Protein AF-A0A4R6ECP9-F1 (afdb_monomer)

Nearest PDB structures (foldseek):
  3d6e-assembly1_A  TM=3.556E-01  e=1.636E+00  Bacillus licheniformis
  7u1z-assembly1_B  TM=2.937E-01  e=5.640E+00  Clostridioides difficile

Structure (mmCIF, N/CA/C/O backbone):
data_AF-A0A4R6ECP9-F1
#
_entry.id   AF-A0A4R6ECP9-F1
#
loop_
_atom_site.group_PDB
_atom_site.id
_atom_site.type_symbol
_atom_site.label_atom_id
_atom_site.label_alt_id
_atom_site.label_comp_id
_atom_site.label_asym_id
_atom_site.label_entity_id
_atom_site.label_seq_id
_atom_site.pdbx_PDB_ins_code
_atom_site.Cartn_x
_atom_site.Cartn_y
_atom_site.Cartn_z
_atom_site.occupancy
_atom_site.B_iso_or_equiv
_atom_site.auth_seq_id
_atom_site.auth_comp_id
_atom_site.auth_asym_id
_atom_site.auth_atom_id
_atom_site.pdbx_PDB_model_num
ATOM 1 N N . MET A 1 1 ? 47.908 -28.361 17.459 1.00 43.56 1 MET A N 1
ATOM 2 C CA . MET A 1 1 ? 48.630 -29.018 16.354 1.00 43.56 1 MET A CA 1
ATOM 3 C C . MET A 1 1 ? 48.064 -30.418 16.188 1.00 43.56 1 MET A C 1
ATOM 5 O O . MET A 1 1 ? 48.540 -31.324 16.847 1.00 43.56 1 MET A O 1
ATOM 9 N N . THR A 1 2 ? 47.027 -30.549 15.356 1.00 38.31 2 THR A N 1
ATOM 10 C CA . THR A 1 2 ? 46.592 -31.798 14.709 1.00 38.31 2 THR A CA 1
ATOM 11 C C . THR A 1 2 ? 45.952 -31.381 13.384 1.00 38.31 2 THR A C 1
ATOM 13 O O . THR A 1 2 ? 45.113 -30.483 13.360 1.00 38.31 2 THR A O 1
ATOM 16 N N . ILE A 1 3 ? 46.462 -31.959 12.300 1.00 41.84 3 ILE A N 1
ATOM 17 C CA . ILE A 1 3 ? 46.133 -31.745 10.882 1.00 41.84 3 ILE A CA 1
ATOM 18 C C . ILE A 1 3 ? 45.289 -32.949 10.405 1.00 41.84 3 ILE A C 1
ATOM 20 O O . ILE A 1 3 ? 45.258 -33.955 11.107 1.00 41.84 3 ILE A O 1
ATOM 24 N N . PHE A 1 4 ? 44.688 -32.827 9.212 1.00 38.66 4 PHE A N 1
ATOM 25 C CA . PHE A 1 4 ? 43.949 -33.793 8.364 1.00 38.66 4 PHE A CA 1
ATOM 26 C C . PHE A 1 4 ? 42.432 -33.534 8.336 1.00 38.66 4 PHE A C 1
ATOM 28 O O . PHE A 1 4 ? 41.798 -33.437 9.374 1.00 38.66 4 PHE A O 1
ATOM 35 N N . GLY A 1 5 ? 41.766 -33.395 7.188 1.00 33.41 5 GLY A N 1
ATOM 36 C CA . GLY A 1 5 ? 42.182 -33.540 5.793 1.00 33.41 5 GLY A CA 1
ATOM 37 C C . GLY A 1 5 ? 41.093 -32.988 4.863 1.00 33.41 5 GLY A C 1
ATOM 38 O O . GLY A 1 5 ? 39.928 -32.889 5.245 1.00 33.41 5 GLY A O 1
ATOM 39 N N . GLY A 1 6 ? 41.493 -32.557 3.667 1.00 33.22 6 GLY A N 1
ATOM 40 C CA . GLY A 1 6 ? 40.603 -31.936 2.689 1.00 33.22 6 GLY A CA 1
ATOM 41 C C . GLY A 1 6 ? 40.020 -32.893 1.643 1.00 33.22 6 GLY A C 1
ATOM 42 O O . GLY A 1 6 ? 40.633 -33.908 1.341 1.00 33.22 6 GLY A O 1
ATOM 43 N N . ARG A 1 7 ? 38.913 -32.410 1.041 1.00 38.66 7 ARG A N 1
ATOM 44 C CA . ARG A 1 7 ? 38.394 -32.570 -0.346 1.00 38.66 7 ARG A CA 1
ATOM 45 C C . ARG A 1 7 ? 37.993 -33.988 -0.823 1.00 38.66 7 ARG A C 1
ATOM 47 O O . ARG A 1 7 ? 38.588 -34.952 -0.366 1.00 38.66 7 ARG A O 1
ATOM 54 N N . PRO A 1 8 ? 37.017 -34.134 -1.760 1.00 44.03 8 PRO A N 1
ATOM 55 C CA . PRO A 1 8 ? 36.711 -33.206 -2.861 1.00 44.03 8 PRO A CA 1
ATOM 56 C C . PRO A 1 8 ? 35.230 -32.870 -3.130 1.00 44.03 8 PRO A C 1
ATOM 58 O O . PRO A 1 8 ? 34.301 -33.557 -2.721 1.00 44.03 8 PRO A O 1
ATOM 61 N N . SER A 1 9 ? 35.060 -31.787 -3.893 1.00 42.38 9 SER A N 1
ATOM 62 C CA . SER A 1 9 ? 33.855 -31.426 -4.641 1.00 42.38 9 SER A CA 1
ATOM 63 C C . SER A 1 9 ? 33.558 -32.434 -5.759 1.00 42.38 9 SER A C 1
ATOM 65 O O . SER A 1 9 ? 34.500 -32.872 -6.423 1.00 42.38 9 SER A O 1
ATOM 67 N N . PRO A 1 10 ? 32.282 -32.688 -6.088 1.00 41.44 10 PRO A N 1
ATOM 68 C CA . PRO A 1 10 ? 31.889 -33.124 -7.414 1.00 41.44 10 PRO A CA 1
ATOM 69 C C . PRO A 1 10 ? 31.356 -31.940 -8.232 1.00 41.44 10 PRO A C 1
ATOM 71 O O . PRO A 1 10 ? 30.363 -31.300 -7.894 1.00 41.44 10 PRO A O 1
ATOM 74 N N . SER A 1 11 ? 32.054 -31.673 -9.329 1.00 42.34 11 SER A N 1
ATOM 75 C CA . SER A 1 11 ? 31.589 -30.934 -10.496 1.00 42.34 11 SER A CA 1
ATOM 76 C C . SER A 1 11 ? 30.695 -31.831 -11.357 1.00 42.34 11 SER A C 1
ATOM 78 O O . SER A 1 11 ? 31.157 -32.875 -11.809 1.00 42.34 11 SER A O 1
ATOM 80 N N . LEU A 1 12 ? 29.458 -31.418 -11.610 1.00 42.41 12 LEU A N 1
ATOM 81 C CA . LEU A 1 12 ? 28.558 -31.897 -12.669 1.00 42.41 12 LEU A CA 1
ATOM 82 C C . LEU A 1 12 ? 27.329 -30.984 -12.577 1.00 42.41 12 LEU A C 1
ATOM 84 O O . LEU A 1 12 ? 26.755 -30.859 -11.506 1.00 42.41 12 LEU A O 1
ATOM 88 N N . GLY A 1 13 ? 26.853 -30.279 -13.587 1.00 33.88 13 GLY A N 1
ATOM 89 C CA . GLY A 1 13 ? 27.165 -30.207 -15.001 1.00 33.88 13 GLY A CA 1
ATOM 90 C C . GLY A 1 13 ? 25.991 -29.435 -15.603 1.00 33.88 13 GLY A C 1
ATOM 91 O O . GLY A 1 13 ? 24.837 -29.768 -15.335 1.00 33.88 13 GLY A O 1
ATOM 92 N N . GLU A 1 14 ? 26.282 -28.372 -16.344 1.00 45.50 14 GLU A N 1
ATOM 93 C CA . GLU A 1 14 ? 25.303 -27.603 -17.110 1.00 45.50 14 GLU A CA 1
ATOM 94 C C . GLU A 1 14 ? 24.520 -28.523 -18.047 1.00 45.50 14 GLU A C 1
ATOM 96 O O . GLU A 1 14 ? 25.113 -29.054 -18.983 1.00 45.50 14 GLU A O 1
ATOM 101 N N . LYS A 1 15 ? 23.204 -28.673 -17.838 1.00 40.44 15 LYS A N 1
ATOM 102 C CA . LYS A 1 15 ? 22.230 -28.967 -18.902 1.00 40.44 15 LYS A CA 1
ATOM 103 C C . LYS A 1 15 ? 20.854 -28.378 -18.558 1.00 40.44 15 LYS A C 1
ATOM 105 O O . LYS A 1 15 ? 20.189 -28.838 -17.640 1.00 40.44 15 LYS A O 1
ATOM 110 N N . ASN A 1 16 ? 20.446 -27.408 -19.377 1.00 39.59 16 ASN A N 1
ATOM 111 C CA . ASN A 1 16 ? 19.072 -27.094 -19.788 1.00 39.59 16 ASN A CA 1
ATOM 112 C C . ASN A 1 16 ? 18.028 -26.753 -18.708 1.00 39.59 16 ASN A C 1
ATOM 114 O O . ASN A 1 16 ? 17.180 -27.568 -18.362 1.00 39.59 16 ASN A O 1
ATOM 118 N N . VAL A 1 17 ? 17.984 -25.473 -18.318 1.00 40.88 17 VAL A N 1
ATOM 119 C CA . VAL A 1 17 ? 16.826 -24.824 -17.656 1.00 4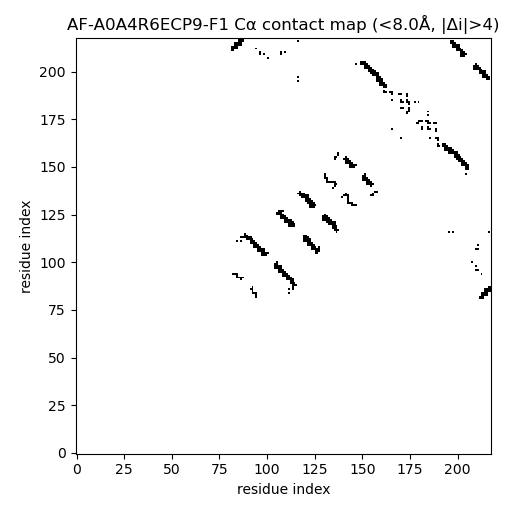0.88 17 VAL A CA 1
ATOM 120 C C . VAL A 1 17 ? 16.040 -23.987 -18.682 1.00 40.88 17 VAL A C 1
ATOM 122 O O . VAL A 1 17 ? 15.654 -22.851 -18.438 1.00 40.88 17 VAL A O 1
ATOM 125 N N . LEU A 1 18 ? 15.837 -24.537 -19.881 1.00 37.84 18 LEU A N 1
ATOM 126 C CA . LEU A 1 18 ? 15.117 -23.867 -20.968 1.00 37.84 18 LEU A CA 1
ATOM 127 C C . LEU A 1 18 ? 14.112 -24.816 -21.634 1.00 37.84 18 LEU A C 1
ATOM 129 O O . LEU A 1 18 ? 14.090 -24.936 -22.849 1.00 37.84 18 LEU A O 1
ATOM 133 N N . GLU A 1 19 ? 13.301 -25.530 -20.846 1.00 38.16 19 GLU A N 1
ATOM 134 C CA . GLU A 1 19 ? 12.176 -26.309 -21.398 1.00 38.16 19 GLU A CA 1
ATOM 135 C C . GLU A 1 19 ? 10.982 -26.520 -20.439 1.00 38.16 19 GLU A C 1
ATOM 137 O O . GLU A 1 19 ? 10.221 -27.472 -20.581 1.00 38.16 19 GLU A O 1
ATOM 142 N N . THR A 1 20 ? 10.743 -25.603 -19.489 1.00 37.25 20 THR A N 1
ATOM 143 C CA . THR A 1 20 ? 9.592 -25.715 -18.553 1.00 37.25 20 THR A CA 1
ATOM 144 C C . THR A 1 20 ? 8.706 -24.461 -18.501 1.00 37.25 20 THR A C 1
ATOM 146 O O . THR A 1 20 ? 7.963 -24.264 -17.547 1.00 37.25 20 THR A O 1
ATOM 149 N N . LEU A 1 21 ? 8.732 -23.603 -19.530 1.00 36.38 21 LEU A N 1
ATOM 150 C CA . LEU A 1 21 ? 7.931 -22.360 -19.561 1.00 36.38 21 LEU A CA 1
ATOM 151 C C . LEU A 1 21 ? 7.012 -22.195 -20.785 1.00 36.38 21 LEU A C 1
ATOM 153 O O . LEU A 1 21 ? 6.466 -21.118 -20.996 1.00 36.38 21 LEU A O 1
ATOM 157 N N . LEU A 1 22 ? 6.780 -23.252 -21.576 1.00 38.81 22 LEU A N 1
ATOM 158 C CA . LEU A 1 22 ? 5.988 -23.158 -22.818 1.00 38.81 22 LEU A CA 1
ATOM 159 C C . LEU A 1 22 ? 4.870 -24.201 -22.976 1.00 38.81 22 LEU A C 1
ATOM 161 O O . LEU A 1 22 ? 4.505 -24.558 -24.094 1.00 38.81 22 LEU A O 1
ATOM 165 N N . ARG A 1 23 ? 4.252 -24.664 -21.883 1.00 37.59 23 ARG A N 1
ATOM 166 C CA . ARG A 1 23 ? 2.979 -25.404 -21.971 1.00 37.59 23 ARG A CA 1
ATOM 167 C C . ARG A 1 23 ? 2.030 -25.049 -20.839 1.00 37.59 23 ARG A C 1
ATOM 169 O O . ARG A 1 23 ? 2.046 -25.664 -19.783 1.00 37.59 23 ARG A O 1
ATOM 176 N N . GLY A 1 24 ? 1.151 -24.091 -21.113 1.00 32.25 24 GLY A N 1
ATOM 177 C CA . GLY A 1 24 ? -0.072 -23.932 -20.338 1.00 32.25 24 GLY A CA 1
ATOM 178 C C . GLY A 1 24 ? -0.600 -22.511 -20.307 1.00 32.25 24 GLY A C 1
ATOM 179 O O . GLY A 1 24 ? -0.425 -21.835 -19.302 1.00 32.25 24 GLY A O 1
ATOM 180 N N . ARG A 1 25 ? -1.295 -22.087 -21.370 1.00 33.91 25 ARG A N 1
ATOM 181 C CA . ARG A 1 25 ? -2.578 -21.371 -21.254 1.00 33.91 25 ARG A CA 1
ATOM 182 C C . ARG A 1 25 ? -3.245 -21.225 -22.620 1.00 33.91 25 ARG A C 1
ATOM 184 O O . ARG A 1 25 ? -2.762 -20.554 -23.523 1.00 33.91 25 ARG A O 1
ATOM 191 N N . ILE A 1 26 ? -4.366 -21.924 -22.724 1.00 35.69 26 ILE A N 1
ATOM 192 C CA . ILE A 1 26 ? -5.360 -21.886 -23.789 1.00 35.69 26 ILE A CA 1
ATOM 193 C C . ILE A 1 26 ? -6.329 -20.728 -23.481 1.00 35.69 26 ILE A C 1
ATOM 195 O O . ILE A 1 26 ? -6.775 -20.608 -22.346 1.00 35.69 26 ILE A O 1
ATOM 199 N N . PHE A 1 27 ? -6.594 -19.907 -24.506 1.00 31.92 27 PHE A N 1
ATOM 200 C CA . PHE A 1 27 ? -7.781 -19.079 -24.807 1.00 31.92 27 PHE A CA 1
ATOM 201 C C . PHE A 1 27 ? -8.558 -18.357 -23.681 1.00 31.92 27 PHE A C 1
ATOM 203 O O . PHE A 1 27 ? -9.192 -18.992 -22.851 1.00 31.92 27 PHE A O 1
ATOM 210 N N . HIS A 1 28 ? -8.743 -17.035 -23.822 1.00 29.42 28 HIS A N 1
ATOM 211 C CA . HIS A 1 28 ? -9.972 -16.472 -24.419 1.00 29.42 28 HIS A CA 1
ATOM 212 C C . HIS A 1 28 ? -9.895 -14.941 -24.606 1.00 29.42 28 HIS A C 1
ATOM 214 O O . HIS A 1 28 ? -9.369 -14.216 -23.769 1.00 29.42 28 HIS A O 1
ATOM 220 N N . ARG A 1 29 ? -10.441 -14.465 -25.736 1.00 40.12 29 ARG A N 1
ATOM 221 C CA . ARG A 1 29 ? -10.742 -13.050 -26.028 1.00 40.12 29 ARG A CA 1
ATOM 222 C C . ARG A 1 29 ? -11.867 -12.545 -25.111 1.00 40.12 29 ARG A C 1
ATOM 224 O O . ARG A 1 29 ? -12.757 -13.336 -24.809 1.00 40.12 29 ARG A O 1
ATOM 231 N N . PRO A 1 30 ? -11.978 -11.223 -24.910 1.00 37.47 30 PRO A N 1
ATOM 232 C CA . PRO A 1 30 ? -13.288 -10.597 -24.849 1.00 37.47 30 PRO A CA 1
ATOM 233 C C . PRO A 1 30 ? -13.477 -9.613 -26.006 1.00 37.47 30 PRO A C 1
ATOM 235 O O . PRO A 1 30 ? -12.705 -8.682 -26.230 1.00 37.47 30 PRO A O 1
ATOM 238 N N . SER A 1 31 ? -14.531 -9.886 -26.762 1.00 33.25 31 SER A N 1
ATOM 239 C CA . SER A 1 31 ? -15.213 -8.980 -27.673 1.00 33.25 31 SER A CA 1
ATOM 240 C C . SER A 1 31 ? -15.967 -7.896 -26.903 1.00 33.25 31 SER A C 1
ATOM 242 O O . SER A 1 31 ? -16.515 -8.148 -25.832 1.00 33.25 31 SER A O 1
ATOM 244 N N . ALA A 1 32 ? -16.039 -6.716 -27.510 1.00 35.44 32 ALA A N 1
ATOM 245 C CA . ALA A 1 32 ? -16.958 -5.645 -27.158 1.00 35.44 32 ALA A CA 1
ATOM 246 C C . ALA A 1 32 ? -18.421 -6.122 -27.117 1.00 35.44 32 ALA A C 1
ATOM 248 O O . ALA A 1 32 ? -18.826 -6.888 -27.991 1.00 35.44 32 ALA A O 1
ATOM 249 N N . ASN A 1 33 ? -19.202 -5.634 -26.143 1.00 33.53 33 ASN A N 1
ATOM 250 C CA . ASN A 1 33 ? -20.510 -4.992 -26.346 1.00 33.53 33 ASN A CA 1
ATOM 251 C C . ASN A 1 33 ? -21.254 -4.745 -25.018 1.00 33.53 33 ASN A C 1
ATOM 253 O O . ASN A 1 33 ? -21.377 -5.636 -24.190 1.00 33.53 33 ASN A O 1
ATOM 257 N N . TYR A 1 34 ? -21.755 -3.511 -24.902 1.00 32.59 34 TYR A N 1
ATOM 258 C CA . TYR A 1 34 ? -23.022 -3.052 -24.316 1.00 32.59 34 TYR A CA 1
ATOM 259 C C . TYR A 1 34 ? -23.553 -3.605 -22.975 1.00 32.59 34 TYR A C 1
ATOM 261 O O . TYR A 1 34 ? -23.928 -4.760 -22.850 1.00 32.59 34 TYR A O 1
ATOM 269 N N . CYS A 1 35 ? -23.761 -2.641 -22.066 1.00 28.11 35 CYS A N 1
ATOM 270 C CA . CYS A 1 35 ? -25.051 -2.282 -21.456 1.00 28.11 35 CYS A CA 1
ATOM 271 C C . CYS A 1 35 ? -25.820 -3.371 -20.684 1.00 28.11 35 CYS A C 1
ATOM 273 O O . CYS A 1 35 ? -26.437 -4.237 -21.286 1.00 28.11 35 CYS A O 1
ATOM 275 N N . CYS A 1 36 ? -25.900 -3.213 -19.360 1.00 32.00 36 CYS A N 1
ATOM 276 C CA . CYS A 1 36 ? -27.172 -3.143 -18.632 1.00 32.00 36 CYS A CA 1
ATOM 277 C C . CYS A 1 36 ? -26.896 -2.742 -17.177 1.00 32.00 36 CYS A C 1
ATOM 279 O O . CYS A 1 36 ? -26.103 -3.365 -16.480 1.00 32.00 36 CYS A O 1
ATOM 281 N N . ILE A 1 37 ? -27.528 -1.650 -16.757 1.00 36.88 37 ILE A N 1
ATOM 282 C CA . ILE A 1 37 ? -27.607 -1.209 -15.368 1.00 36.88 37 ILE A CA 1
ATOM 283 C C . ILE A 1 37 ? -28.731 -2.029 -14.733 1.00 36.88 37 ILE A C 1
ATOM 285 O O . ILE A 1 37 ? -29.874 -1.938 -15.181 1.00 36.88 37 ILE A O 1
ATOM 289 N N . ASP A 1 38 ? -28.405 -2.823 -13.716 1.00 33.56 38 ASP A N 1
ATOM 290 C CA . ASP A 1 38 ? -29.391 -3.506 -12.881 1.00 33.56 38 ASP A CA 1
ATOM 291 C C . ASP A 1 38 ? -30.158 -2.472 -12.047 1.00 33.56 38 ASP A C 1
ATOM 293 O O . ASP A 1 38 ? -29.637 -1.886 -11.094 1.00 33.56 38 ASP A O 1
ATOM 297 N N . LEU A 1 39 ? -31.412 -2.229 -12.432 1.00 39.03 39 LEU A N 1
ATOM 298 C CA . LEU A 1 39 ? -32.363 -1.419 -11.684 1.00 39.03 39 LEU A CA 1
ATOM 299 C C . LEU A 1 39 ? -33.284 -2.344 -10.875 1.00 39.03 39 LEU A C 1
ATOM 301 O O . LEU A 1 39 ? -34.065 -3.108 -11.435 1.00 39.03 39 LEU A O 1
ATOM 305 N N . LEU A 1 40 ? -33.151 -2.243 -9.553 1.00 38.59 40 LEU A N 1
ATOM 306 C CA . LEU A 1 40 ? -34.149 -2.477 -8.501 1.00 38.59 40 LEU A CA 1
ATOM 307 C C . LEU A 1 40 ? -35.472 -3.142 -8.931 1.00 38.59 40 LEU A C 1
ATOM 309 O O . LEU A 1 40 ? -36.364 -2.510 -9.497 1.00 38.59 40 LEU A O 1
ATOM 313 N N . GLY A 1 41 ? -35.637 -4.401 -8.521 1.00 35.38 41 GLY A N 1
ATOM 314 C CA . GLY A 1 41 ? -36.922 -5.089 -8.509 1.00 35.38 41 GLY A CA 1
ATOM 315 C C . GLY A 1 41 ? -37.872 -4.494 -7.466 1.00 35.38 41 GLY A C 1
ATOM 316 O O . GLY A 1 41 ? -37.751 -4.770 -6.275 1.00 35.38 41 GLY A O 1
ATOM 317 N N . LEU A 1 42 ? -38.852 -3.719 -7.929 1.00 37.12 42 LEU A N 1
ATOM 318 C CA . LEU A 1 42 ? -40.109 -3.475 -7.223 1.00 37.12 42 LEU A CA 1
ATOM 319 C C . LEU A 1 42 ? -41.168 -4.396 -7.834 1.00 37.12 42 LEU A C 1
ATOM 321 O O . LEU A 1 42 ? -41.651 -4.171 -8.941 1.00 37.12 42 LEU A O 1
ATOM 325 N N . ILE A 1 43 ? -41.500 -5.463 -7.110 1.00 37.88 43 ILE A N 1
ATOM 326 C CA . ILE A 1 43 ? -42.604 -6.366 -7.438 1.00 37.88 43 ILE A CA 1
ATOM 327 C C . ILE A 1 43 ? -43.901 -5.628 -7.087 1.00 37.88 43 ILE A C 1
ATOM 329 O O . ILE A 1 43 ? -44.254 -5.512 -5.916 1.00 37.88 43 ILE A O 1
ATOM 333 N N . ILE A 1 44 ? -44.592 -5.095 -8.095 1.00 44.47 44 ILE A N 1
ATOM 334 C CA . ILE A 1 44 ? -45.983 -4.648 -7.964 1.00 44.47 44 ILE A CA 1
ATOM 335 C C . ILE A 1 44 ? -46.866 -5.834 -8.347 1.00 44.47 44 ILE A C 1
ATOM 337 O O . ILE A 1 44 ? -46.825 -6.314 -9.480 1.00 44.47 44 ILE A O 1
ATOM 341 N N . ASP A 1 45 ? -47.635 -6.318 -7.378 1.00 41.78 45 ASP A N 1
ATOM 342 C CA . ASP A 1 45 ? -48.587 -7.413 -7.529 1.00 41.78 45 ASP A CA 1
ATOM 343 C C . ASP A 1 45 ? -49.720 -7.011 -8.509 1.00 41.78 45 ASP A C 1
ATOM 345 O O . ASP A 1 45 ? -50.432 -6.032 -8.259 1.00 41.78 45 ASP A O 1
ATOM 349 N N . PRO A 1 46 ? -49.914 -7.717 -9.641 1.00 48.09 46 PRO A N 1
ATOM 350 C CA . PRO A 1 46 ? -50.886 -7.347 -10.676 1.00 48.09 46 PRO A CA 1
ATOM 351 C C . PRO A 1 46 ? -52.357 -7.590 -10.282 1.00 48.09 46 PRO A C 1
ATOM 353 O O . PRO A 1 46 ? -53.264 -7.317 -11.072 1.00 48.09 46 PRO A O 1
ATOM 356 N N . SER A 1 47 ? -52.622 -8.076 -9.069 1.00 44.75 47 SER A N 1
ATOM 357 C CA . SER A 1 47 ? -53.966 -8.423 -8.591 1.00 44.75 47 SER A CA 1
ATOM 358 C C . SER A 1 47 ? -54.818 -7.214 -8.184 1.00 44.75 47 SER A C 1
ATOM 360 O O . SER A 1 47 ? -56.045 -7.295 -8.216 1.00 44.75 47 SER A O 1
ATOM 362 N N . LEU A 1 48 ? -54.201 -6.080 -7.827 1.00 48.16 48 LEU A N 1
ATOM 363 C CA . LEU A 1 48 ? -54.919 -4.926 -7.261 1.00 48.16 48 LEU A CA 1
ATOM 364 C C . LEU A 1 48 ? -55.525 -3.971 -8.307 1.00 48.16 48 LEU A C 1
ATOM 366 O O . LEU A 1 48 ? -56.291 -3.077 -7.953 1.00 48.16 48 LEU A O 1
ATOM 370 N N . LEU A 1 49 ? -55.204 -4.137 -9.595 1.00 46.41 49 LEU A N 1
ATOM 371 C CA . LEU A 1 49 ? -55.605 -3.189 -10.645 1.00 46.41 49 LEU A CA 1
ATOM 372 C C . LEU A 1 49 ? -56.978 -3.481 -11.281 1.00 46.41 49 LEU A C 1
ATOM 374 O O . LEU A 1 49 ? -57.439 -2.705 -12.117 1.00 46.41 49 LEU A O 1
ATOM 378 N N . LYS A 1 50 ? -57.639 -4.590 -10.919 1.00 43.59 50 LYS A N 1
ATOM 379 C CA . LYS A 1 50 ? -58.888 -5.027 -11.569 1.00 43.59 50 LYS A CA 1
ATOM 380 C C . LYS A 1 50 ? -60.180 -4.478 -10.962 1.00 43.59 50 LYS A C 1
ATOM 382 O O . LYS A 1 50 ? -61.196 -4.529 -11.645 1.00 43.59 50 LYS A O 1
ATOM 387 N N . GLU A 1 51 ? -60.163 -3.902 -9.760 1.00 42.62 51 GLU A N 1
ATOM 388 C CA . GLU A 1 51 ? -61.386 -3.332 -9.159 1.00 42.62 51 GLU A CA 1
ATOM 389 C C . GLU A 1 51 ? -61.592 -1.830 -9.413 1.00 42.62 51 GLU A C 1
ATOM 391 O O . GLU A 1 51 ? -62.665 -1.305 -9.138 1.00 42.62 51 GLU A O 1
ATOM 396 N N . LEU A 1 52 ? -60.625 -1.130 -10.015 1.00 43.66 52 LEU A N 1
ATOM 397 C CA . LEU A 1 52 ? -60.764 0.300 -10.342 1.00 43.66 52 LEU A CA 1
ATOM 398 C C . LEU A 1 52 ? -61.373 0.574 -11.731 1.00 43.66 52 LEU A C 1
ATOM 400 O O . LEU A 1 52 ? -61.541 1.729 -12.113 1.00 43.66 52 LEU A O 1
ATOM 404 N N . PHE A 1 53 ? -61.742 -0.470 -12.480 1.00 44.06 53 PHE A N 1
ATOM 405 C CA . PHE A 1 53 ? -62.282 -0.369 -13.841 1.00 44.06 53 PHE A CA 1
ATOM 406 C C . PHE A 1 53 ? -63.695 -0.947 -13.958 1.00 44.06 53 PHE A C 1
ATOM 408 O O . PHE A 1 53 ? -63.957 -1.800 -14.796 1.00 44.06 53 PHE A O 1
ATOM 415 N N . MET A 1 54 ? -64.651 -0.466 -13.166 1.00 49.50 54 MET A N 1
ATOM 416 C CA . MET A 1 54 ? -66.056 -0.521 -13.581 1.00 49.50 54 MET A CA 1
ATOM 417 C C . MET A 1 54 ? -66.855 0.581 -12.890 1.00 49.50 54 MET A C 1
ATOM 419 O O . MET A 1 54 ? -66.865 0.681 -11.672 1.00 49.50 54 MET A O 1
ATOM 423 N N . ASN A 1 55 ? -67.553 1.370 -13.709 1.00 43.31 55 ASN A N 1
ATOM 424 C CA . ASN A 1 55 ? -68.370 2.538 -13.373 1.00 43.31 55 ASN A CA 1
ATOM 425 C C . ASN A 1 55 ? -67.604 3.817 -13.027 1.00 43.31 55 ASN A C 1
ATOM 427 O O . ASN A 1 55 ? -67.370 4.123 -11.867 1.00 43.31 55 ASN A O 1
ATOM 431 N N . THR A 1 56 ? -67.425 4.699 -14.010 1.00 38.66 56 THR A N 1
ATOM 432 C CA . THR A 1 56 ? -68.332 5.851 -14.175 1.00 38.66 56 THR A CA 1
ATOM 433 C C . THR A 1 56 ? -67.997 6.643 -15.438 1.00 38.66 56 THR A C 1
ATOM 435 O O . THR A 1 56 ? -66.941 6.506 -16.043 1.00 38.66 56 THR A O 1
ATOM 438 N N . ARG A 1 57 ? -69.010 7.368 -15.906 1.00 45.66 57 ARG A N 1
ATOM 439 C CA . ARG A 1 57 ? -69.184 7.911 -17.251 1.00 45.66 57 ARG A CA 1
ATOM 440 C C . ARG A 1 57 ? -68.155 8.985 -17.615 1.00 45.66 57 ARG A C 1
ATOM 442 O O . ARG A 1 57 ? -67.818 9.839 -16.805 1.00 45.66 57 ARG A O 1
ATOM 449 N N . PHE A 1 58 ? -67.770 8.965 -18.888 1.00 45.31 58 PHE A N 1
ATOM 450 C CA . PHE A 1 58 ? -67.054 10.027 -19.587 1.00 45.31 58 PHE A CA 1
ATOM 451 C C . PHE A 1 58 ? -67.726 11.394 -19.385 1.00 45.31 58 PHE A C 1
ATOM 453 O O . PHE A 1 58 ? -68.888 11.576 -19.746 1.00 45.31 58 PHE A O 1
ATOM 460 N N . SER A 1 59 ? -66.960 12.370 -18.901 1.00 40.62 59 SER A N 1
ATOM 461 C CA . SER A 1 59 ? -67.196 13.787 -19.171 1.00 40.62 59 SER A CA 1
ATOM 462 C C . SER A 1 59 ? -65.866 14.416 -19.558 1.00 40.62 59 SER A C 1
ATOM 464 O O . SER A 1 59 ? -64.904 14.397 -18.795 1.00 40.62 59 SER A O 1
ATOM 466 N N . ALA A 1 60 ? -65.818 14.922 -20.785 1.00 47.06 60 ALA A N 1
ATOM 467 C CA . ALA A 1 60 ? -64.677 15.606 -21.357 1.00 47.06 60 ALA A CA 1
ATOM 468 C C . ALA A 1 60 ? -64.412 16.914 -20.607 1.00 47.06 60 ALA A C 1
ATOM 470 O O . ALA A 1 60 ? -65.251 17.811 -20.629 1.00 47.06 60 ALA A O 1
ATOM 471 N N . SER A 1 61 ? -63.251 17.033 -19.971 1.00 43.97 61 SER A N 1
ATOM 472 C CA . SER A 1 61 ? -62.450 18.259 -19.888 1.00 43.97 61 SER A CA 1
ATOM 473 C C . SER A 1 61 ? -61.210 18.002 -19.041 1.00 43.97 61 SER A C 1
ATOM 475 O O . SER A 1 61 ? -61.249 17.226 -18.093 1.00 43.97 61 SER A O 1
ATOM 477 N N . LEU A 1 62 ? -60.150 18.736 -19.373 1.00 42.03 62 LEU A N 1
ATOM 478 C CA . LEU A 1 62 ? -58.883 18.847 -18.651 1.00 42.03 62 LEU A CA 1
ATOM 479 C C . LEU A 1 62 ? -57.791 17.825 -19.014 1.00 42.03 62 LEU A C 1
ATOM 481 O O . LEU A 1 62 ? -57.376 16.966 -18.244 1.00 42.03 62 LEU A O 1
ATOM 485 N N . LEU A 1 63 ? -57.260 18.028 -20.223 1.00 45.78 63 LEU A N 1
ATOM 486 C CA . LEU A 1 63 ? -55.840 17.851 -20.514 1.00 45.78 63 LEU A CA 1
ATOM 487 C C . LEU A 1 63 ? -54.999 18.671 -19.519 1.00 45.78 63 LEU A C 1
ATOM 489 O O . LEU A 1 63 ? -54.925 19.893 -19.632 1.00 45.78 63 LEU A O 1
ATOM 493 N N . THR A 1 64 ? -54.302 17.999 -18.611 1.00 44.53 64 THR A N 1
ATOM 494 C CA . THR A 1 64 ? -53.110 18.540 -17.946 1.00 44.53 64 THR A CA 1
ATOM 495 C C . THR A 1 64 ? -52.033 17.460 -17.947 1.00 44.53 64 THR A C 1
ATOM 497 O O . THR A 1 64 ? -51.966 16.604 -17.070 1.00 44.53 64 THR A O 1
ATOM 500 N N . LEU A 1 65 ? -51.202 17.486 -18.994 1.00 43.28 65 LEU A N 1
ATOM 501 C CA . LEU A 1 65 ? -49.948 16.740 -19.074 1.00 43.28 65 LEU A CA 1
ATOM 502 C C . LEU A 1 65 ? -49.021 17.222 -17.947 1.00 43.28 65 LEU A C 1
ATOM 504 O O . LEU A 1 65 ? -48.492 18.331 -18.011 1.00 43.28 65 LEU A O 1
ATOM 508 N N . ILE A 1 66 ? -48.793 16.389 -16.933 1.00 53.12 66 ILE A N 1
ATOM 509 C CA . ILE A 1 66 ? -47.689 16.582 -15.992 1.00 53.12 66 ILE A CA 1
ATOM 510 C C . ILE A 1 66 ? -46.469 15.897 -16.610 1.00 53.12 66 ILE A C 1
ATOM 512 O O . ILE A 1 66 ? -46.317 14.679 -16.547 1.00 53.12 66 ILE A O 1
ATOM 516 N N . SER A 1 67 ? -45.620 16.693 -17.256 1.00 45.38 67 SER A N 1
ATOM 517 C CA . SER A 1 67 ? -44.310 16.254 -17.732 1.00 45.38 67 SER A CA 1
ATOM 518 C C . SER A 1 67 ? -43.376 16.133 -16.522 1.00 45.38 67 SER A C 1
ATOM 520 O O . SER A 1 67 ? -42.811 17.127 -16.069 1.00 45.38 67 SER A O 1
ATOM 522 N N . LEU A 1 68 ? -43.254 14.933 -15.943 1.00 46.84 68 LEU A N 1
ATOM 523 C CA . LEU A 1 68 ? -42.198 14.628 -14.973 1.00 46.84 68 LEU A CA 1
ATOM 524 C C . LEU A 1 68 ? -40.877 14.483 -15.740 1.00 46.84 68 LEU A C 1
ATOM 526 O O . LEU A 1 68 ? -40.499 13.396 -16.170 1.00 46.84 68 LEU A O 1
ATOM 530 N N . THR A 1 69 ? -40.163 15.591 -15.927 1.00 50.81 69 THR A N 1
ATOM 531 C CA . THR A 1 69 ? -38.759 15.554 -16.337 1.00 50.81 69 THR A CA 1
ATOM 532 C C . THR A 1 69 ? -37.926 15.091 -15.148 1.00 50.81 69 THR A C 1
ATOM 534 O O . THR A 1 69 ? -37.656 15.857 -14.223 1.00 50.81 69 THR A O 1
ATOM 537 N N . SER A 1 70 ? -37.535 13.821 -15.163 1.00 45.34 70 SER A N 1
ATOM 538 C CA . SER A 1 70 ? -36.504 13.263 -14.297 1.00 45.34 70 SER A CA 1
ATOM 539 C C . SER A 1 70 ? -35.183 13.996 -14.548 1.00 45.34 70 SER A C 1
ATOM 541 O O . SER A 1 70 ? -34.476 13.704 -15.513 1.00 45.34 70 SER A O 1
ATOM 543 N N . LEU A 1 71 ? -34.859 14.968 -13.691 1.00 45.94 71 LEU A N 1
ATOM 544 C CA . LEU A 1 71 ? -33.509 15.512 -13.581 1.00 45.94 71 LEU A CA 1
ATOM 545 C C . LEU A 1 71 ? -32.606 14.408 -13.027 1.00 45.94 71 LEU A C 1
ATOM 547 O O . LEU A 1 71 ? -32.489 14.216 -11.819 1.00 45.94 71 LEU A O 1
ATOM 551 N N . SER A 1 72 ? -31.985 13.654 -13.927 1.00 49.22 72 SER A N 1
ATOM 552 C CA . SER A 1 72 ? -30.823 12.838 -13.606 1.00 49.22 72 SER A CA 1
ATOM 553 C C . SER A 1 72 ? -29.667 13.787 -13.304 1.00 49.22 72 SER A C 1
ATOM 555 O O . SER A 1 72 ? -28.942 14.211 -14.202 1.00 49.22 72 SER A O 1
ATOM 557 N N . SER A 1 73 ? -29.517 14.166 -12.038 1.00 50.22 73 SER A N 1
ATOM 558 C CA . SER A 1 73 ? -28.309 14.832 -11.565 1.00 50.22 73 SER A CA 1
ATOM 559 C C . SER A 1 73 ? -27.144 13.864 -11.740 1.00 50.22 73 SER A C 1
ATOM 561 O O . SER A 1 73 ? -26.996 12.906 -10.982 1.00 50.22 73 SER A O 1
ATOM 563 N N . VAL A 1 74 ? -26.331 14.096 -12.769 1.00 48.00 74 VAL A N 1
ATOM 564 C CA . VAL A 1 74 ? -25.012 13.481 -12.902 1.00 48.00 74 VAL A CA 1
ATOM 565 C C . VAL A 1 74 ? -24.168 14.056 -11.772 1.00 48.00 74 VAL A C 1
ATOM 567 O O . VAL A 1 74 ? -23.669 15.176 -11.858 1.00 48.00 74 VAL A O 1
ATOM 570 N N . VAL A 1 75 ? -24.062 13.312 -10.674 1.00 48.59 75 VAL A N 1
ATOM 571 C CA . VAL A 1 75 ? -23.058 13.576 -9.648 1.00 48.59 75 VAL A CA 1
ATOM 572 C C . VAL A 1 75 ? -21.715 13.239 -10.283 1.00 48.59 75 VAL A C 1
ATOM 574 O O . VAL A 1 75 ? -21.337 12.075 -10.391 1.00 48.59 75 VAL A O 1
ATOM 577 N N . ILE A 1 76 ? -21.017 14.265 -10.764 1.00 48.06 76 ILE A N 1
ATOM 578 C CA . ILE A 1 76 ? -19.585 14.176 -11.023 1.00 48.06 76 ILE A CA 1
ATOM 579 C C . ILE A 1 76 ? -18.963 14.016 -9.638 1.00 48.06 76 ILE A C 1
ATOM 581 O O . ILE A 1 76 ? -18.967 14.954 -8.844 1.00 48.06 76 ILE A O 1
ATOM 585 N N . ALA A 1 77 ? -18.535 12.797 -9.314 1.00 45.97 77 ALA A N 1
ATOM 586 C CA . ALA A 1 77 ? -17.750 12.531 -8.122 1.00 45.97 77 ALA A CA 1
ATOM 587 C C . ALA A 1 77 ? -16.418 13.276 -8.276 1.00 45.97 77 ALA A C 1
ATOM 589 O O . ALA A 1 77 ? -15.493 12.799 -8.928 1.00 45.97 77 ALA A O 1
ATOM 590 N N . GLU A 1 78 ? -16.369 14.495 -7.747 1.00 45.16 78 GLU A N 1
ATOM 591 C CA . GLU A 1 78 ? -15.136 15.232 -7.519 1.00 45.16 78 GLU A CA 1
ATOM 592 C C . GLU A 1 78 ? -14.265 14.362 -6.599 1.00 45.16 78 GLU A C 1
ATOM 594 O O . GLU A 1 78 ? -14.737 13.920 -5.548 1.00 45.16 78 GLU A O 1
ATOM 599 N N . ASP A 1 79 ? -13.052 14.014 -7.047 1.00 50.72 79 ASP A N 1
ATOM 600 C CA . ASP A 1 79 ? -12.108 13.142 -6.334 1.00 50.72 79 ASP A CA 1
ATOM 601 C C . ASP A 1 79 ? -11.818 13.778 -4.969 1.00 50.72 79 ASP A C 1
ATOM 603 O O . ASP A 1 79 ? -11.050 14.735 -4.853 1.00 50.72 79 ASP A O 1
ATOM 607 N N . ALA A 1 80 ? -12.530 13.312 -3.940 1.00 55.00 80 ALA A N 1
ATOM 608 C CA . ALA A 1 80 ? -12.388 13.831 -2.593 1.00 55.00 80 ALA A CA 1
ATOM 609 C C . ALA A 1 80 ? -10.911 13.724 -2.182 1.00 55.00 80 ALA A C 1
ATOM 611 O O . ALA A 1 80 ? -10.273 12.710 -2.484 1.00 55.00 80 ALA A O 1
ATOM 612 N N . PRO A 1 81 ? -10.348 14.741 -1.503 1.00 58.69 81 PRO A N 1
ATOM 613 C CA . PRO A 1 81 ? -8.932 14.764 -1.168 1.00 58.69 81 PRO A CA 1
ATOM 614 C C . PRO A 1 81 ? -8.559 13.509 -0.377 1.00 58.69 81 PRO A C 1
ATOM 616 O O . PRO A 1 81 ? -8.957 13.332 0.776 1.00 58.69 81 PRO A O 1
ATOM 619 N N . ARG A 1 82 ? -7.804 12.617 -1.024 1.00 75.12 82 ARG A N 1
ATOM 620 C CA . ARG A 1 82 ? -7.342 11.371 -0.415 1.00 75.12 82 ARG A CA 1
ATOM 621 C C . ARG A 1 82 ? -6.285 11.695 0.628 1.00 75.12 82 ARG A C 1
ATOM 623 O O . ARG A 1 82 ? -5.395 12.516 0.398 1.00 75.12 82 ARG A O 1
ATOM 630 N N . LEU A 1 83 ? -6.370 11.036 1.780 1.00 89.06 83 LEU A N 1
ATOM 631 C CA . LEU A 1 83 ? -5.358 11.167 2.823 1.00 89.06 83 LEU A CA 1
ATOM 632 C C . LEU A 1 83 ? -4.001 10.735 2.263 1.00 89.06 83 LEU A C 1
ATOM 634 O O . LEU A 1 83 ? -3.915 9.748 1.534 1.00 89.06 83 LEU A O 1
ATOM 638 N N . LYS A 1 84 ? -2.936 11.462 2.608 1.00 91.75 84 LYS A N 1
ATOM 639 C CA . LYS A 1 84 ? -1.583 11.199 2.104 1.00 91.75 84 LYS A CA 1
ATOM 640 C C . LYS A 1 84 ? -0.599 10.998 3.251 1.00 91.75 84 LYS A C 1
ATOM 642 O O . LYS A 1 84 ? -0.503 11.848 4.135 1.00 91.75 84 LYS A O 1
ATOM 647 N N . ILE A 1 85 ? 0.162 9.908 3.215 1.00 89.12 85 ILE A N 1
ATOM 648 C CA . ILE A 1 85 ? 1.337 9.684 4.066 1.00 89.12 85 ILE A CA 1
ATOM 649 C C . ILE A 1 85 ? 2.573 9.815 3.189 1.00 89.12 85 ILE A C 1
ATOM 651 O O . ILE A 1 85 ? 2.691 9.130 2.181 1.00 89.12 85 ILE A O 1
ATOM 655 N N . VAL A 1 86 ? 3.507 10.672 3.585 1.00 88.00 86 VAL A N 1
ATOM 656 C CA . VAL A 1 86 ? 4.852 10.686 3.004 1.00 88.00 86 VAL A CA 1
ATOM 657 C C . VAL A 1 86 ? 5.741 9.864 3.926 1.00 88.00 86 VAL A C 1
ATOM 659 O O . VAL A 1 86 ? 6.000 10.272 5.062 1.00 88.00 86 VAL A O 1
ATOM 662 N N . SER A 1 87 ? 6.115 8.669 3.476 1.00 81.62 87 SER A N 1
ATOM 663 C CA . SER A 1 87 ? 6.925 7.742 4.261 1.00 81.62 87 SER A CA 1
ATOM 664 C C . SER A 1 87 ? 8.355 8.258 4.348 1.00 81.62 87 SER A C 1
ATOM 666 O O . SER A 1 87 ? 8.922 8.685 3.347 1.00 81.62 87 SER A O 1
ATOM 668 N N . LYS A 1 88 ? 8.943 8.215 5.547 1.00 79.00 88 LYS A N 1
ATOM 669 C CA . LYS A 1 88 ? 10.346 8.578 5.770 1.00 79.00 88 LYS A CA 1
ATOM 670 C C . LYS A 1 88 ? 11.087 7.397 6.382 1.00 79.00 88 LYS A C 1
ATOM 672 O O . LYS 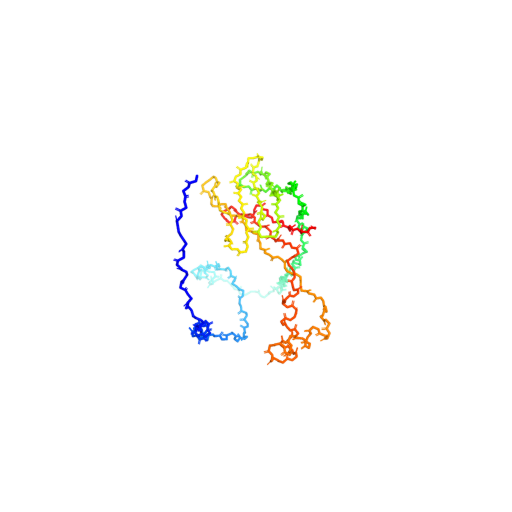A 1 88 ? 10.619 6.868 7.396 1.00 79.00 88 LYS A O 1
ATOM 677 N N . PRO A 1 89 ? 12.256 7.007 5.843 1.00 75.31 89 PRO A N 1
ATOM 678 C CA . PRO A 1 89 ? 13.046 5.929 6.418 1.00 75.31 89 PRO A CA 1
ATOM 679 C C . PRO A 1 89 ? 13.292 6.134 7.920 1.00 75.31 89 PRO A C 1
ATOM 681 O O . PRO A 1 89 ? 13.724 7.199 8.366 1.00 75.31 89 PRO A O 1
ATOM 684 N N . GLY A 1 90 ? 12.990 5.105 8.714 1.00 73.94 90 GLY A N 1
ATOM 685 C CA . GLY A 1 90 ? 13.258 5.078 10.154 1.00 73.94 90 GLY A CA 1
ATOM 686 C C . GLY A 1 90 ? 12.348 5.943 11.036 1.00 73.94 90 GLY A C 1
ATOM 687 O O . GLY A 1 90 ? 12.621 6.043 12.233 1.00 73.94 90 GLY A O 1
ATOM 688 N N . LYS A 1 91 ? 11.283 6.565 10.505 1.00 81.00 91 LYS A N 1
ATOM 689 C CA . LYS A 1 91 ? 10.320 7.331 11.315 1.00 81.00 91 LYS A CA 1
ATOM 690 C C . LYS A 1 91 ? 8.879 6.900 11.044 1.00 81.00 91 LYS A C 1
ATOM 692 O O . LYS A 1 91 ? 8.466 6.908 9.888 1.00 81.00 91 LYS A O 1
ATOM 697 N N . PRO A 1 92 ? 8.084 6.610 12.090 1.00 88.12 92 PRO A N 1
ATOM 698 C CA . PRO A 1 92 ? 6.673 6.338 11.905 1.00 88.12 92 PRO A CA 1
ATOM 699 C C . PRO A 1 92 ? 5.925 7.617 11.507 1.00 88.12 92 PRO A C 1
ATOM 701 O O . PRO A 1 92 ? 6.061 8.648 12.170 1.00 88.12 92 PRO A O 1
ATOM 704 N N . VAL A 1 93 ? 5.112 7.543 10.456 1.00 91.56 93 VAL A N 1
ATOM 705 C CA . VAL A 1 93 ? 4.237 8.634 10.001 1.00 91.56 93 VAL A CA 1
ATOM 706 C C . VAL A 1 93 ? 2.808 8.114 9.936 1.00 91.56 93 VAL A C 1
ATOM 708 O O . VAL A 1 93 ? 2.571 7.034 9.398 1.00 91.56 93 VAL A O 1
ATOM 711 N N . CYS A 1 94 ? 1.862 8.866 10.498 1.00 93.19 94 CYS A N 1
ATOM 712 C CA . CYS A 1 94 ? 0.473 8.440 10.632 1.00 93.19 94 CYS A CA 1
ATOM 713 C C . CYS A 1 94 ? -0.490 9.410 9.950 1.00 93.19 94 CYS A C 1
ATOM 715 O O . CYS A 1 94 ? -0.239 10.614 9.910 1.00 93.19 94 CYS A O 1
ATOM 717 N N . GLN A 1 95 ? -1.610 8.874 9.475 1.00 95.25 95 GLN A N 1
ATOM 718 C CA . GLN A 1 95 ? -2.800 9.634 9.115 1.00 95.25 95 GLN A CA 1
ATOM 719 C C . GLN A 1 95 ? -4.003 9.122 9.889 1.00 95.25 95 GLN A C 1
ATOM 721 O O . GLN A 1 95 ? -4.121 7.920 10.140 1.00 95.25 95 GLN A O 1
ATOM 726 N N . SER A 1 96 ? -4.891 10.049 10.227 1.00 94.12 96 SER A N 1
ATOM 727 C CA . SER A 1 96 ? -6.060 9.776 11.052 1.00 94.12 96 SER A CA 1
ATOM 728 C C . SER A 1 96 ? -7.339 10.121 10.301 1.00 94.12 96 SER A C 1
ATOM 730 O O . SER A 1 96 ? -7.406 11.133 9.604 1.00 94.12 96 SER A O 1
ATOM 732 N N . ASN A 1 97 ? -8.375 9.312 10.482 1.00 92.62 97 ASN A N 1
ATOM 733 C CA . ASN A 1 97 ? -9.724 9.584 10.001 1.00 92.62 97 ASN A CA 1
ATOM 734 C C . ASN A 1 97 ? -10.745 9.248 11.091 1.00 92.62 97 ASN A C 1
ATOM 736 O O . ASN A 1 97 ? -10.495 8.390 11.930 1.00 92.62 97 ASN A O 1
ATOM 740 N N . SER A 1 98 ? -11.903 9.901 11.091 1.00 93.44 98 SER A N 1
ATOM 741 C CA . SER A 1 98 ? -13.017 9.517 11.965 1.00 93.44 98 SER A CA 1
ATOM 742 C C . SER A 1 98 ? -14.094 8.831 11.139 1.00 93.44 98 SER A C 1
ATOM 744 O O . SER A 1 98 ? -14.593 9.405 10.174 1.00 93.44 98 SER A O 1
ATOM 746 N N . VAL A 1 99 ? -14.454 7.605 11.513 1.00 93.06 99 VAL A N 1
ATOM 747 C CA . VAL A 1 99 ? -15.450 6.790 10.807 1.00 93.06 99 VAL A CA 1
ATOM 748 C C . VAL A 1 99 ? -16.436 6.205 11.805 1.00 93.06 99 VAL A C 1
ATOM 750 O O . VAL A 1 99 ? -16.079 5.858 12.929 1.00 93.06 99 VAL A O 1
ATOM 753 N N . LYS A 1 100 ? -17.701 6.099 11.395 1.00 92.44 100 LYS A N 1
ATOM 754 C CA . LYS A 1 100 ? -18.717 5.403 12.182 1.00 92.44 100 LYS A CA 1
ATOM 755 C C . LYS A 1 100 ? -18.561 3.894 12.018 1.00 92.44 100 LYS A C 1
ATOM 757 O O . LYS A 1 100 ? -18.648 3.387 10.902 1.00 92.44 100 LYS A O 1
ATOM 762 N N . ILE A 1 101 ? -18.361 3.191 13.126 1.00 90.31 101 ILE A N 1
ATOM 763 C CA . ILE A 1 101 ? -18.400 1.730 13.203 1.00 90.31 101 ILE A CA 1
ATOM 764 C C . ILE A 1 101 ? -19.674 1.370 13.970 1.00 90.31 101 ILE A C 1
ATOM 766 O O . ILE A 1 101 ? -19.772 1.585 15.178 1.00 90.31 101 ILE A O 1
ATOM 770 N N . GLY A 1 102 ? -20.689 0.891 13.248 1.00 87.25 102 GLY A N 1
ATOM 771 C CA . GLY A 1 102 ? -22.047 0.806 13.788 1.00 87.25 102 GLY A CA 1
ATOM 772 C C . GLY A 1 102 ? -22.584 2.202 14.125 1.00 87.25 102 GLY A C 1
ATOM 773 O O . GLY A 1 102 ? -22.587 3.094 13.278 1.00 87.25 102 GLY A O 1
ATOM 774 N N . GLU A 1 103 ? -23.014 2.405 15.370 1.00 89.12 103 GLU A N 1
ATOM 775 C CA . GLU A 1 103 ? -23.545 3.692 15.851 1.00 89.12 103 GLU A CA 1
ATOM 776 C C . GLU A 1 103 ? -22.483 4.593 16.504 1.00 89.12 103 GLU A C 1
ATOM 778 O O . GLU A 1 103 ? -22.753 5.754 16.818 1.00 89.12 103 GLU A O 1
ATOM 783 N N . VAL A 1 104 ? -21.263 4.084 16.696 1.00 91.50 104 VAL A N 1
ATOM 784 C CA . VAL A 1 104 ? -20.189 4.786 17.407 1.00 91.50 104 VAL A CA 1
ATOM 785 C C . VAL A 1 104 ? -19.241 5.437 16.408 1.00 91.50 104 VAL A C 1
ATOM 787 O O . VAL A 1 104 ? -18.806 4.812 15.444 1.00 91.50 104 VAL A O 1
ATOM 790 N N . SER A 1 105 ? -18.903 6.706 16.637 1.00 94.00 105 SER A N 1
ATOM 791 C CA . SER A 1 105 ? -17.826 7.373 15.903 1.00 94.00 105 SER A CA 1
ATOM 792 C C . SER A 1 105 ? -16.485 6.987 16.517 1.00 94.00 105 SER A C 1
ATOM 794 O O . SER A 1 105 ? -16.229 7.334 17.669 1.00 94.00 105 SER A O 1
ATOM 796 N N . SER A 1 106 ? -15.629 6.331 15.739 1.00 94.75 106 SER A N 1
ATOM 797 C CA . SER A 1 106 ? -14.289 5.917 16.153 1.00 94.75 106 SER A CA 1
ATOM 798 C C . SER A 1 106 ? -13.216 6.655 15.364 1.00 94.75 106 SER A C 1
ATOM 800 O O . SER A 1 106 ? -13.392 6.994 14.190 1.00 94.75 106 SER A O 1
ATOM 802 N N . ASN A 1 107 ? -12.083 6.894 16.014 1.00 96.38 107 ASN A N 1
ATOM 803 C CA . ASN A 1 107 ? -10.892 7.434 15.377 1.00 96.38 107 ASN A CA 1
ATOM 804 C C . ASN A 1 107 ? -10.010 6.288 14.859 1.00 96.38 107 ASN A C 1
ATOM 806 O O . ASN A 1 107 ? -9.694 5.355 15.598 1.00 96.38 107 ASN A O 1
ATOM 810 N N . ILE A 1 108 ? -9.634 6.359 13.588 1.00 96.38 108 ILE A N 1
ATOM 811 C CA . ILE A 1 108 ? -8.822 5.377 12.877 1.00 96.38 108 ILE A CA 1
ATOM 812 C C . ILE A 1 108 ? -7.474 6.010 12.562 1.00 96.38 108 ILE A C 1
ATOM 814 O O . ILE A 1 108 ? -7.427 6.963 11.790 1.00 96.38 108 ILE A O 1
ATOM 818 N N . ASP A 1 109 ? -6.390 5.447 13.089 1.00 96.62 109 ASP A N 1
ATOM 819 C CA . ASP A 1 109 ? -5.022 5.862 12.768 1.00 96.62 109 ASP A CA 1
ATOM 820 C C . ASP A 1 109 ? -4.335 4.778 11.937 1.00 96.62 109 ASP A C 1
ATOM 822 O O . ASP A 1 109 ? -4.162 3.652 12.413 1.00 96.62 109 ASP A O 1
ATOM 826 N N . LEU A 1 110 ? -3.884 5.113 10.729 1.00 96.00 110 LEU A N 1
ATOM 827 C CA . LEU A 1 110 ? -2.976 4.276 9.946 1.00 96.00 110 LEU A CA 1
ATOM 828 C C . LEU A 1 110 ? -1.576 4.881 9.978 1.00 96.00 110 LEU A C 1
ATOM 830 O O . LEU A 1 110 ? -1.370 6.009 9.537 1.00 96.00 110 LEU A O 1
ATOM 834 N N . CYS A 1 111 ? -0.611 4.109 10.467 1.00 93.62 111 CYS A N 1
ATOM 835 C CA . CYS A 1 111 ? 0.791 4.489 10.531 1.00 93.62 111 CYS A CA 1
ATOM 836 C C . CYS A 1 111 ? 1.646 3.598 9.634 1.00 93.62 111 CYS A C 1
ATOM 838 O O . CYS A 1 111 ? 1.551 2.371 9.698 1.00 93.62 111 CYS A O 1
ATOM 840 N N . VAL A 1 112 ? 2.549 4.219 8.882 1.00 92.06 112 VAL A N 1
ATOM 841 C CA . VAL A 1 112 ? 3.681 3.556 8.230 1.00 92.06 112 VAL A CA 1
ATOM 842 C C . VAL A 1 112 ? 4.857 3.674 9.186 1.00 92.06 112 VAL A C 1
ATOM 844 O O . VAL A 1 112 ? 5.282 4.783 9.488 1.00 92.06 112 VAL A O 1
ATOM 847 N N . LEU A 1 113 ? 5.335 2.556 9.730 1.00 87.00 113 LEU A N 1
ATOM 848 C CA . LEU A 1 113 ? 6.382 2.510 10.759 1.00 87.00 113 LEU A CA 1
ATOM 849 C C . LEU A 1 113 ? 7.804 2.588 10.180 1.00 87.00 113 LEU A C 1
ATOM 851 O O . LEU A 1 113 ? 8.761 2.775 10.931 1.00 87.00 113 LEU A O 1
ATOM 855 N N . GLY A 1 114 ? 7.922 2.452 8.860 1.00 73.56 114 GLY A N 1
ATOM 856 C CA . GLY A 1 114 ? 9.170 2.428 8.110 1.00 73.56 114 GLY A CA 1
ATOM 857 C C . GLY A 1 114 ? 9.302 1.160 7.264 1.00 73.56 114 GLY A C 1
ATOM 858 O O . GLY A 1 114 ? 8.652 0.148 7.533 1.00 73.56 114 GLY A O 1
ATOM 859 N N . GLY A 1 115 ? 10.159 1.246 6.252 1.00 64.19 115 GLY A N 1
ATOM 860 C CA . GLY A 1 115 ? 10.473 0.186 5.300 1.00 64.19 115 GLY A CA 1
ATOM 861 C C . GLY A 1 115 ? 11.081 0.778 4.027 1.00 64.19 115 GLY A C 1
ATOM 862 O O . GLY A 1 115 ? 11.287 1.990 3.936 1.00 64.19 115 GLY A O 1
ATOM 863 N N . SER A 1 116 ? 11.456 -0.091 3.093 1.00 64.50 116 SER A N 1
ATOM 864 C CA . SER A 1 116 ? 11.948 0.276 1.764 1.00 64.50 116 SER A CA 1
ATOM 865 C C . SER A 1 116 ? 11.175 -0.570 0.767 1.00 64.50 116 SER A C 1
ATOM 867 O O . SER A 1 116 ? 11.516 -1.741 0.620 1.00 64.50 116 SER A O 1
ATOM 869 N N . PHE A 1 117 ? 10.119 0.006 0.176 1.00 65.75 117 PHE A N 1
ATOM 870 C CA . PHE A 1 117 ? 9.227 -0.544 -0.861 1.00 65.75 117 PHE A CA 1
ATOM 871 C C . PHE A 1 117 ? 8.614 -1.924 -0.539 1.00 65.75 117 PHE A C 1
ATOM 873 O O . PHE A 1 117 ? 7.411 -2.058 -0.359 1.00 65.75 117 PHE A O 1
ATOM 880 N N . SER A 1 118 ? 9.432 -2.964 -0.404 1.00 64.12 118 SER A N 1
ATOM 881 C CA . SER A 1 118 ? 9.055 -4.366 -0.207 1.00 64.12 118 SER A CA 1
ATOM 882 C C . SER A 1 118 ? 8.940 -4.812 1.257 1.00 64.12 118 SER A C 1
ATOM 884 O O . SER A 1 118 ? 8.626 -5.969 1.501 1.00 64.12 118 SER A O 1
ATOM 886 N N . HIS A 1 119 ? 9.217 -3.958 2.246 1.00 73.56 119 HIS A N 1
ATOM 887 C CA . HIS A 1 119 ? 9.212 -4.355 3.670 1.00 73.56 119 HIS A CA 1
ATOM 888 C C . HIS A 1 119 ? 8.545 -3.328 4.589 1.00 73.56 119 HIS A C 1
ATOM 890 O O . HIS A 1 119 ? 8.903 -3.203 5.765 1.00 73.56 119 HIS A O 1
ATOM 896 N N . ASP A 1 120 ? 7.594 -2.569 4.052 1.00 79.44 120 ASP A N 1
ATOM 897 C CA . ASP A 1 120 ? 6.895 -1.550 4.819 1.00 79.44 120 ASP A CA 1
ATOM 898 C C . ASP A 1 120 ? 6.055 -2.174 5.928 1.00 79.44 120 ASP A C 1
ATOM 900 O O . ASP A 1 120 ? 5.192 -3.026 5.708 1.00 79.44 120 ASP A O 1
ATOM 904 N N . GLN A 1 121 ? 6.324 -1.734 7.154 1.00 89.94 121 GLN A N 1
ATOM 905 C CA . GLN A 1 121 ? 5.540 -2.120 8.313 1.00 89.94 121 GLN A CA 1
ATOM 906 C C . GLN A 1 121 ? 4.404 -1.131 8.522 1.00 89.94 121 GLN A C 1
ATOM 908 O O . GLN A 1 121 ? 4.626 0.067 8.707 1.00 89.94 121 GLN A O 1
ATOM 913 N N . TYR A 1 122 ? 3.188 -1.652 8.600 1.00 93.12 122 TYR A N 1
ATOM 914 C CA . TYR A 1 122 ? 1.990 -0.879 8.874 1.00 93.12 122 TYR A CA 1
ATOM 915 C C . TYR A 1 122 ? 1.459 -1.177 10.272 1.00 93.12 122 TYR A C 1
ATOM 917 O O . TYR A 1 122 ? 1.585 -2.287 10.799 1.00 93.12 122 TYR A O 1
ATOM 925 N N . SER A 1 123 ? 0.836 -0.174 10.880 1.00 95.19 123 SER A N 1
ATOM 926 C CA . SER A 1 123 ? 0.092 -0.308 12.127 1.00 95.19 123 SER A CA 1
ATOM 927 C C . SER A 1 123 ? -1.219 0.451 12.022 1.00 95.19 123 SER A C 1
ATOM 929 O O . SER A 1 123 ? -1.216 1.641 11.721 1.00 95.19 123 SER A O 1
ATOM 931 N N . LEU A 1 124 ? -2.326 -0.237 12.293 1.00 96.75 124 LEU A N 1
ATOM 932 C CA . LEU A 1 124 ? -3.649 0.364 12.375 1.00 96.75 124 LEU A CA 1
ATOM 933 C C . LEU A 1 124 ? -4.101 0.401 13.835 1.00 96.75 124 LEU A C 1
ATOM 935 O O . LEU A 1 124 ? -4.025 -0.609 14.554 1.00 96.75 124 LEU A O 1
ATOM 939 N N . LYS A 1 125 ? -4.599 1.557 14.265 1.00 97.19 125 LYS A N 1
ATOM 940 C CA . LYS A 1 125 ? -5.221 1.744 15.574 1.00 97.19 125 LYS A CA 1
ATOM 941 C C . LYS A 1 125 ? -6.664 2.198 15.413 1.00 97.19 125 LYS A C 1
ATOM 943 O O . LYS A 1 125 ? -6.966 3.001 14.539 1.00 97.19 125 LYS A O 1
ATOM 948 N N . ILE A 1 126 ? -7.524 1.692 16.288 1.00 96.12 126 ILE A N 1
ATOM 949 C CA . ILE A 1 126 ? -8.901 2.160 16.462 1.00 96.12 126 ILE A CA 1
ATOM 950 C C . ILE A 1 126 ? -8.991 2.691 17.886 1.00 96.12 126 ILE A C 1
ATOM 952 O O . ILE A 1 126 ? -8.637 1.980 18.830 1.00 96.12 126 ILE A O 1
ATOM 956 N N . ASP A 1 127 ? -9.379 3.954 18.034 1.00 95.19 127 ASP A N 1
ATOM 957 C CA . ASP A 1 127 ? -9.461 4.659 19.315 1.00 95.19 127 ASP A CA 1
ATOM 958 C C . ASP A 1 127 ? -8.172 4.498 20.142 1.00 95.19 127 ASP A C 1
ATOM 960 O O . ASP A 1 127 ? -8.178 4.147 21.323 1.00 95.19 127 ASP A O 1
ATOM 964 N N . LYS A 1 128 ? -7.025 4.731 19.482 1.00 94.12 128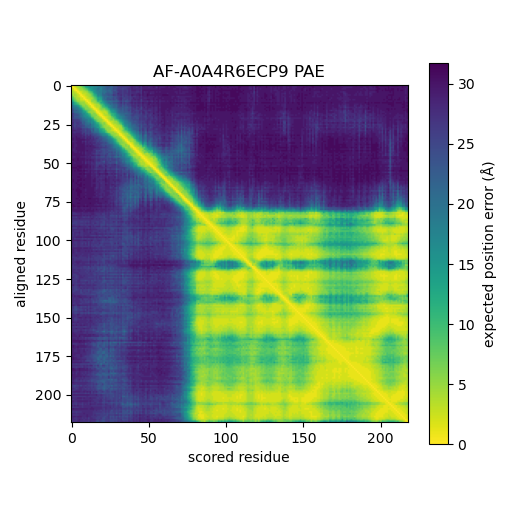 LYS A N 1
ATOM 965 C CA . LYS A 1 128 ? -5.650 4.615 20.015 1.00 94.12 128 LYS A CA 1
ATOM 966 C C . LYS A 1 128 ? -5.196 3.198 20.390 1.00 94.12 128 LYS A C 1
ATOM 968 O O . LYS A 1 128 ? -4.022 3.014 20.722 1.00 94.12 128 LYS A O 1
ATOM 973 N N . LYS A 1 129 ? -6.055 2.182 20.300 1.00 95.62 129 LYS A N 1
ATOM 974 C CA . LYS A 1 129 ? -5.682 0.779 20.517 1.00 95.62 129 LYS A CA 1
ATOM 975 C C . LYS A 1 129 ? -5.174 0.171 19.217 1.00 95.62 129 LYS A C 1
ATOM 977 O O . LYS A 1 129 ? -5.876 0.191 18.214 1.00 95.62 129 LYS A O 1
ATOM 982 N N . GLN A 1 130 ? -3.973 -0.407 19.233 1.00 96.31 130 GLN A N 1
ATOM 983 C CA . GLN A 1 130 ? -3.461 -1.152 18.081 1.00 96.31 130 GLN A CA 1
ATOM 984 C C . GLN A 1 130 ? -4.302 -2.409 17.858 1.00 96.31 130 GLN A C 1
ATOM 986 O O . GLN A 1 130 ? -4.393 -3.262 18.741 1.00 96.31 130 GLN A O 1
ATOM 991 N N . VAL A 1 131 ? -4.898 -2.506 16.674 1.00 96.25 131 VAL A N 1
ATOM 992 C CA . VAL A 1 131 ? -5.758 -3.628 16.271 1.00 96.25 131 VAL A CA 1
ATOM 993 C C . VAL A 1 131 ? -5.118 -4.477 15.181 1.00 96.25 131 VAL A C 1
ATOM 995 O O . VAL A 1 131 ? -5.434 -5.654 15.058 1.00 96.25 131 VAL A O 1
ATOM 998 N N . LEU A 1 132 ? -4.186 -3.898 14.421 1.00 95.75 132 LEU A N 1
ATOM 999 C CA . LEU A 1 132 ? -3.474 -4.577 13.349 1.00 95.75 132 LEU A CA 1
ATOM 1000 C C . LEU A 1 132 ? -2.044 -4.040 13.262 1.00 95.75 132 LEU A C 1
ATOM 1002 O O . LEU A 1 132 ? -1.795 -2.841 13.417 1.00 95.75 132 LEU A O 1
ATOM 1006 N N . LYS A 1 133 ? -1.091 -4.946 13.039 1.00 94.56 133 LYS A N 1
ATOM 1007 C CA . LYS A 1 133 ? 0.301 -4.628 12.719 1.00 94.56 133 LYS A CA 1
ATOM 1008 C C . LYS A 1 133 ? 0.871 -5.738 11.846 1.00 94.56 133 LYS A C 1
ATOM 1010 O O . LYS A 1 133 ? 0.679 -6.907 12.164 1.00 94.56 133 LYS A O 1
ATOM 1015 N N . GLY A 1 134 ? 1.587 -5.379 10.791 1.00 91.19 134 GLY A N 1
ATOM 1016 C CA . GLY A 1 134 ? 2.187 -6.355 9.888 1.00 91.19 134 GLY A CA 1
ATOM 1017 C C . GLY A 1 134 ? 2.978 -5.700 8.769 1.00 91.19 134 GLY A C 1
ATOM 1018 O O . GLY A 1 134 ? 3.093 -4.477 8.725 1.00 91.19 134 GLY A O 1
ATOM 1019 N N . ILE A 1 135 ? 3.513 -6.537 7.890 1.00 88.38 135 ILE A N 1
ATOM 1020 C CA . ILE A 1 135 ? 4.104 -6.124 6.618 1.00 88.38 135 ILE A CA 1
ATOM 1021 C C . ILE A 1 135 ? 3.070 -6.417 5.543 1.00 88.38 135 ILE A C 1
ATOM 1023 O O . ILE A 1 135 ? 2.448 -7.481 5.576 1.00 88.38 135 ILE A O 1
ATOM 1027 N N . ASP A 1 136 ? 2.890 -5.471 4.632 1.00 82.50 136 ASP A N 1
ATOM 1028 C CA . ASP A 1 136 ? 2.198 -5.735 3.379 1.00 82.50 136 ASP A CA 1
ATOM 1029 C C . ASP A 1 136 ? 3.163 -5.400 2.242 1.00 82.50 136 ASP A C 1
ATOM 1031 O O . ASP A 1 136 ? 3.612 -4.263 2.134 1.00 82.50 136 ASP A O 1
ATOM 1035 N N . ASP A 1 137 ? 3.544 -6.395 1.452 1.00 77.62 137 ASP A N 1
ATOM 1036 C CA . ASP A 1 137 ? 4.416 -6.324 0.283 1.00 77.62 137 ASP A CA 1
ATOM 1037 C C . ASP A 1 137 ? 3.746 -6.975 -0.940 1.00 77.62 137 ASP A C 1
ATOM 1039 O O . ASP A 1 137 ? 2.620 -7.457 -0.863 1.00 77.62 137 ASP A O 1
ATOM 1043 N N . GLU A 1 138 ? 4.402 -6.958 -2.103 1.00 69.44 138 GLU A N 1
ATOM 1044 C CA . GLU A 1 138 ? 3.814 -7.525 -3.331 1.00 69.44 138 GLU A CA 1
ATOM 1045 C C . GLU A 1 138 ? 3.531 -9.032 -3.228 1.00 69.44 138 GLU A C 1
ATOM 1047 O O . GLU A 1 138 ? 2.761 -9.588 -4.013 1.00 69.44 138 GLU A O 1
ATOM 1052 N N . THR A 1 139 ? 4.161 -9.712 -2.268 1.00 72.75 139 THR A N 1
ATOM 1053 C CA . THR A 1 139 ? 4.007 -11.149 -2.038 1.00 72.75 139 THR A CA 1
ATOM 1054 C C . THR A 1 139 ? 2.902 -11.469 -1.032 1.00 72.75 139 THR A C 1
ATOM 1056 O O . THR A 1 139 ? 2.466 -12.623 -0.942 1.00 72.75 139 THR A O 1
ATOM 1059 N N . THR A 1 140 ? 2.401 -10.473 -0.297 1.00 78.00 140 THR A N 1
ATOM 1060 C CA . THR A 1 140 ? 1.318 -10.641 0.672 1.00 78.00 140 THR A CA 1
ATOM 1061 C C . THR A 1 140 ? -0.042 -10.282 0.075 1.00 78.00 140 THR A C 1
ATOM 1063 O O . THR A 1 140 ? -0.182 -9.521 -0.874 1.00 78.00 140 THR A O 1
ATOM 1066 N N . ARG A 1 141 ? -1.103 -10.879 0.629 1.00 83.69 141 ARG A N 1
ATOM 1067 C CA . ARG A 1 141 ? -2.498 -10.628 0.220 1.00 83.69 141 ARG A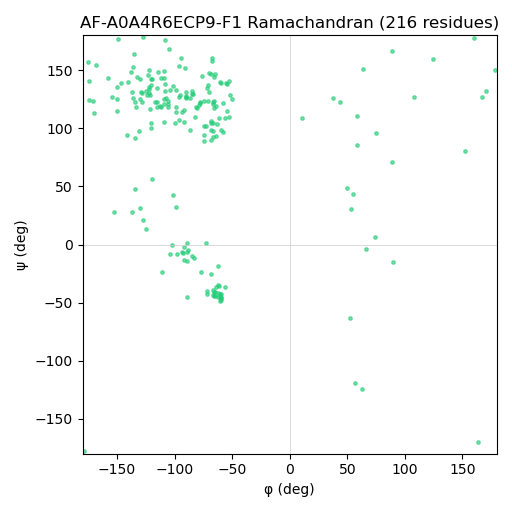 CA 1
ATOM 1068 C C . ARG A 1 141 ? -3.190 -9.635 1.161 1.00 83.69 141 ARG A C 1
ATOM 1070 O O . ARG A 1 141 ? -4.380 -9.784 1.432 1.00 83.69 141 ARG A O 1
ATOM 1077 N N . GLY A 1 142 ? -2.445 -8.680 1.710 1.00 88.38 142 GLY A N 1
ATOM 1078 C CA . GLY A 1 142 ? -2.889 -7.855 2.826 1.00 88.38 142 GLY A CA 1
ATOM 1079 C C . GLY A 1 142 ? -2.566 -8.450 4.198 1.00 88.38 142 GLY A C 1
ATOM 1080 O O . GL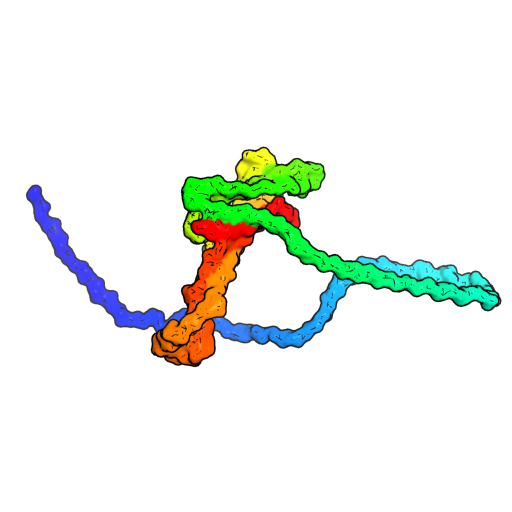Y A 1 142 ? -2.252 -9.635 4.358 1.00 88.38 142 GLY A O 1
ATOM 1081 N N . ILE A 1 143 ? -2.706 -7.602 5.213 1.00 92.88 143 ILE A N 1
ATOM 1082 C CA . ILE A 1 143 ? -2.613 -7.949 6.628 1.00 92.88 143 ILE A CA 1
ATOM 1083 C C . ILE A 1 143 ? -4.034 -8.172 7.148 1.00 92.88 143 ILE A C 1
ATOM 1085 O O . ILE A 1 143 ? -4.895 -7.304 7.010 1.00 92.88 143 ILE A O 1
ATOM 1089 N N . ASN A 1 144 ? -4.274 -9.324 7.772 1.00 94.56 144 ASN A N 1
ATOM 1090 C CA . ASN A 1 144 ? -5.585 -9.696 8.303 1.00 94.56 144 ASN A CA 1
ATOM 1091 C C . ASN A 1 144 ? -5.565 -9.729 9.834 1.00 94.56 144 ASN A C 1
ATOM 1093 O O . ASN A 1 144 ? -4.587 -10.161 10.447 1.00 94.56 144 ASN A O 1
ATOM 1097 N N . ALA A 1 145 ? -6.661 -9.301 10.448 1.00 95.19 145 ALA A N 1
ATOM 1098 C CA . ALA A 1 145 ? -6.912 -9.358 11.880 1.00 95.19 145 ALA A CA 1
ATOM 1099 C C . ALA A 1 145 ? -8.419 -9.515 12.141 1.00 95.19 145 ALA A C 1
ATOM 1101 O O . ALA A 1 145 ? -9.235 -9.497 11.224 1.00 95.19 145 ALA A O 1
ATOM 1102 N N . THR A 1 146 ? -8.808 -9.641 13.406 1.00 94.69 146 THR A N 1
ATOM 1103 C CA . THR A 1 146 ? -10.219 -9.644 13.814 1.00 94.69 146 THR A CA 1
ATOM 1104 C C . THR A 1 146 ? -10.450 -8.521 14.812 1.00 94.69 146 THR A C 1
ATOM 1106 O O . THR A 1 146 ? -9.678 -8.362 15.760 1.00 94.69 146 THR A O 1
ATOM 1109 N N . TYR A 1 147 ? -11.518 -7.749 14.622 1.00 94.44 147 TYR A N 1
ATOM 1110 C CA . TYR A 1 147 ? -11.920 -6.681 15.532 1.00 94.44 147 TYR A CA 1
ATOM 1111 C C . TYR A 1 147 ? -13.425 -6.758 15.781 1.00 94.44 147 TYR A C 1
ATOM 1113 O O . TYR A 1 147 ? -14.215 -6.739 14.846 1.00 94.44 147 TYR A O 1
ATOM 1121 N N . SER A 1 148 ? -13.817 -6.888 17.052 1.00 91.31 148 SER A N 1
ATOM 1122 C CA . SER A 1 148 ? -15.225 -7.025 17.467 1.00 91.31 148 SER A CA 1
ATOM 1123 C C . SER A 1 148 ? -15.994 -8.158 16.765 1.00 91.31 148 SER A C 1
ATOM 1125 O O . SER A 1 148 ? -17.201 -8.073 16.588 1.00 91.31 148 SER A O 1
ATOM 1127 N N . GLY A 1 149 ? -15.293 -9.235 16.391 1.00 92.06 149 GLY A N 1
ATOM 1128 C CA . GLY A 1 149 ? -15.867 -10.391 15.692 1.00 92.06 149 GLY A CA 1
ATOM 1129 C C . GLY A 1 149 ? -15.850 -10.284 14.165 1.00 92.06 149 GLY A C 1
ATOM 1130 O O . GLY A 1 149 ? -15.947 -11.313 13.501 1.00 92.06 149 GLY A O 1
ATOM 1131 N N . ASP A 1 150 ? -15.631 -9.090 13.614 1.00 94.38 150 ASP A N 1
ATOM 1132 C CA . ASP A 1 150 ? -15.545 -8.865 12.173 1.00 94.38 150 ASP A CA 1
ATOM 1133 C C . ASP A 1 150 ? -14.110 -8.988 11.654 1.00 94.38 150 ASP A C 1
ATOM 1135 O O . ASP A 1 150 ? -13.126 -8.724 12.359 1.00 94.38 150 ASP A O 1
ATOM 1139 N N . ASN A 1 151 ? -13.989 -9.379 10.384 1.00 95.50 151 ASN A N 1
ATOM 1140 C CA . ASN A 1 151 ? -12.703 -9.467 9.707 1.00 95.50 151 ASN A CA 1
ATOM 1141 C C . ASN A 1 151 ? -12.186 -8.065 9.360 1.00 95.50 151 ASN A C 1
ATOM 1143 O O . ASN A 1 151 ? -12.862 -7.303 8.667 1.00 95.50 151 ASN A O 1
ATOM 1147 N N . LEU A 1 152 ? -10.984 -7.751 9.834 1.00 96.31 152 LEU A N 1
ATOM 1148 C CA . LEU A 1 152 ? -10.266 -6.511 9.580 1.00 96.31 152 LEU A CA 1
ATOM 1149 C C . LEU A 1 152 ? -9.139 -6.793 8.585 1.00 96.31 152 LEU A C 1
ATOM 1151 O O . LEU A 1 152 ? -8.226 -7.559 8.889 1.00 96.31 152 LEU A O 1
ATOM 1155 N N . ILE A 1 153 ? -9.181 -6.149 7.423 1.00 96.12 153 ILE A N 1
ATOM 1156 C CA . ILE A 1 153 ? -8.188 -6.324 6.358 1.00 96.12 153 ILE A CA 1
ATOM 1157 C C . ILE A 1 153 ? -7.548 -4.976 6.049 1.00 96.12 153 ILE A C 1
ATOM 1159 O O . ILE A 1 153 ? -8.262 -4.009 5.786 1.00 96.12 153 ILE A O 1
ATOM 1163 N N . LEU A 1 154 ? -6.218 -4.921 6.043 1.00 95.94 154 LEU A N 1
ATOM 1164 C CA . LEU A 1 154 ? -5.435 -3.826 5.471 1.00 95.94 154 LEU A CA 1
ATOM 1165 C C . LEU A 1 154 ? -4.742 -4.326 4.202 1.00 95.94 154 LEU A C 1
ATOM 1167 O O . LEU A 1 154 ? -4.006 -5.307 4.260 1.00 95.94 154 LEU A O 1
ATOM 1171 N N . THR A 1 155 ? -4.952 -3.641 3.083 1.00 93.81 155 THR A N 1
ATOM 1172 C CA . THR A 1 155 ? -4.293 -3.943 1.805 1.00 93.81 155 THR A CA 1
ATOM 1173 C C . THR A 1 155 ? -3.669 -2.681 1.235 1.00 93.81 155 THR A C 1
ATOM 1175 O O . THR A 1 155 ? -4.338 -1.655 1.148 1.00 93.81 155 THR A O 1
ATOM 1178 N N . CYS A 1 156 ? -2.415 -2.760 0.819 1.00 90.94 156 CYS A N 1
ATOM 1179 C CA . CYS A 1 156 ? -1.607 -1.691 0.259 1.00 90.94 156 CYS A CA 1
ATOM 1180 C C . CYS A 1 156 ? -1.165 -2.086 -1.149 1.00 90.94 156 CYS A C 1
ATOM 1182 O O . CYS A 1 156 ? -0.231 -2.856 -1.341 1.00 90.94 156 CYS A O 1
ATOM 1184 N N . THR A 1 157 ? -1.861 -1.549 -2.148 1.00 90.38 157 THR A N 1
ATOM 1185 C CA . THR A 1 157 ? -1.589 -1.859 -3.558 1.00 90.38 157 THR A CA 1
ATOM 1186 C C . THR A 1 157 ? -0.468 -0.973 -4.113 1.00 90.38 157 THR A C 1
ATOM 1188 O O . THR A 1 157 ? -0.563 0.251 -3.960 1.00 90.38 157 THR A O 1
ATOM 1191 N N . PRO A 1 158 ? 0.564 -1.542 -4.768 1.00 88.62 158 PRO A N 1
ATOM 1192 C CA . PRO A 1 158 ? 1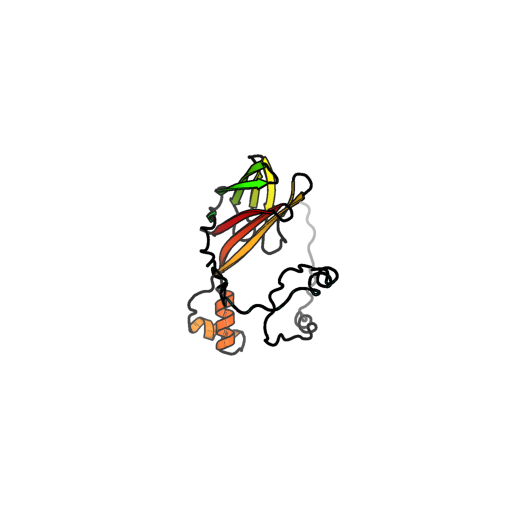.618 -0.771 -5.428 1.00 88.62 158 PRO A CA 1
ATOM 1193 C C . PRO A 1 158 ? 1.063 0.249 -6.424 1.00 88.62 158 PRO A C 1
ATOM 1195 O O . PRO A 1 158 ? 0.131 -0.039 -7.179 1.00 88.62 158 PRO A O 1
ATOM 1198 N N . GLN A 1 159 ? 1.637 1.448 -6.427 1.00 88.81 159 GLN A N 1
ATOM 1199 C CA . GLN A 1 159 ? 1.370 2.504 -7.400 1.00 88.81 159 GLN A CA 1
ATOM 1200 C C . GLN A 1 159 ? 2.629 2.717 -8.231 1.00 88.81 159 GLN A C 1
ATOM 1202 O O . GLN A 1 159 ? 3.680 3.069 -7.699 1.00 88.81 159 GLN A O 1
ATOM 1207 N N . HIS A 1 160 ? 2.506 2.504 -9.536 1.00 90.00 160 HIS A N 1
ATOM 1208 C CA . HIS A 1 160 ? 3.617 2.552 -10.475 1.00 90.00 160 HIS A CA 1
ATOM 1209 C C . HIS A 1 160 ? 3.535 3.797 -11.351 1.00 90.00 160 HIS A C 1
ATOM 1211 O O . HIS A 1 160 ? 2.461 4.135 -11.852 1.00 90.00 160 HIS A O 1
ATOM 1217 N N . GLU A 1 161 ? 4.675 4.436 -11.583 1.00 90.12 161 GLU A N 1
ATOM 1218 C CA . GLU A 1 161 ? 4.821 5.498 -12.570 1.00 90.12 161 GLU A CA 1
ATOM 1219 C C . GLU A 1 161 ? 5.773 5.034 -13.671 1.00 90.12 161 GLU A C 1
ATOM 1221 O O . GLU A 1 161 ? 6.940 4.717 -13.434 1.00 90.12 161 GLU A O 1
ATOM 1226 N N . ALA A 1 162 ? 5.242 4.963 -14.890 1.00 91.62 162 ALA A N 1
ATOM 1227 C CA . ALA A 1 162 ? 6.039 4.712 -16.077 1.00 91.62 162 ALA A CA 1
ATOM 1228 C C . ALA A 1 162 ? 6.801 5.989 -16.469 1.00 91.62 162 ALA A C 1
ATOM 1230 O O . ALA A 1 162 ? 6.251 7.090 -16.346 1.00 91.62 162 ALA A O 1
ATOM 1231 N N . PRO A 1 163 ? 8.030 5.874 -17.000 1.00 91.44 163 PRO A N 1
ATOM 1232 C CA . PRO A 1 163 ? 8.726 7.031 -17.538 1.00 91.44 163 PRO A CA 1
ATOM 1233 C C . PRO A 1 163 ? 7.913 7.632 -18.689 1.00 91.44 163 PRO A C 1
ATOM 1235 O O . PRO A 1 163 ? 7.354 6.914 -19.521 1.00 91.44 163 PRO A O 1
ATOM 1238 N N . LYS A 1 164 ? 7.858 8.966 -18.749 1.00 89.12 164 LYS A N 1
ATOM 1239 C CA . LYS A 1 164 ? 7.145 9.676 -19.824 1.00 89.12 164 LYS A CA 1
ATOM 1240 C C . LYS A 1 164 ? 7.780 9.414 -21.187 1.00 89.12 164 LYS A C 1
ATOM 1242 O O . LYS A 1 164 ? 7.064 9.249 -22.168 1.00 89.12 164 LYS A O 1
ATOM 1247 N N . ASP A 1 165 ? 9.106 9.320 -21.203 1.00 89.19 165 ASP A N 1
ATOM 1248 C CA . ASP A 1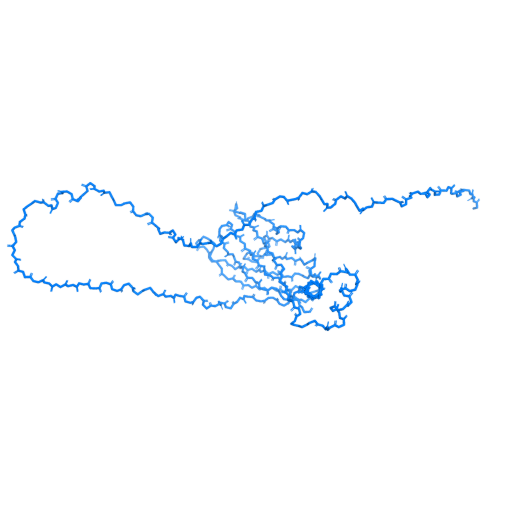 165 ? 9.907 9.079 -22.391 1.00 89.19 165 ASP A CA 1
ATOM 1249 C C . ASP A 1 165 ? 11.023 8.079 -22.089 1.00 89.19 165 ASP A C 1
ATOM 1251 O O . ASP A 1 165 ? 11.565 8.035 -20.985 1.00 89.19 165 ASP A O 1
ATOM 1255 N N . VAL A 1 166 ? 11.386 7.298 -23.103 1.00 92.00 166 VAL A N 1
ATOM 1256 C CA . VAL A 1 166 ? 12.523 6.375 -23.079 1.00 92.00 166 VAL A CA 1
ATOM 1257 C C . VAL A 1 166 ? 13.449 6.763 -24.220 1.00 92.00 166 VAL A C 1
ATOM 1259 O O . VAL A 1 166 ? 12.979 7.026 -25.331 1.00 92.00 166 VAL A O 1
ATOM 1262 N N . SER A 1 167 ? 14.756 6.812 -23.955 1.00 94.88 167 SER A N 1
ATOM 1263 C CA . SER A 1 167 ? 15.722 7.237 -24.965 1.00 94.88 167 SER A CA 1
ATOM 1264 C C . SER A 1 167 ? 15.833 6.221 -26.115 1.00 94.88 167 SER A C 1
ATOM 1266 O O . SER A 1 167 ? 15.704 5.012 -25.882 1.00 94.88 167 SER A O 1
ATOM 1268 N N . PRO A 1 168 ? 16.087 6.672 -27.357 1.00 94.94 168 PRO A N 1
ATOM 1269 C CA . PRO A 1 168 ? 16.270 5.775 -28.496 1.00 94.94 168 PRO A CA 1
ATOM 1270 C C . PRO A 1 168 ? 17.384 4.750 -28.275 1.00 94.94 168 PRO A C 1
ATOM 1272 O O . PRO A 1 168 ? 17.199 3.590 -28.631 1.00 94.94 168 PRO A O 1
ATOM 1275 N N . GLU A 1 169 ? 18.482 5.128 -27.605 1.00 94.94 169 GLU A N 1
ATOM 1276 C CA . GLU A 1 169 ? 19.597 4.203 -27.358 1.00 94.94 169 GLU A CA 1
ATOM 1277 C C . GLU A 1 169 ? 19.166 3.006 -26.501 1.00 94.94 169 GLU A C 1
ATOM 1279 O O . GLU A 1 169 ? 19.619 1.883 -26.712 1.00 94.94 169 GLU A O 1
ATOM 1284 N N . LYS A 1 170 ? 18.254 3.216 -25.545 1.00 93.75 170 LYS A N 1
ATOM 1285 C CA . LYS A 1 170 ? 17.710 2.121 -24.735 1.00 93.75 170 LYS A CA 1
ATOM 1286 C C . LYS A 1 170 ? 16.775 1.228 -25.533 1.00 93.75 170 LYS A C 1
ATOM 1288 O O . LYS A 1 170 ? 16.814 0.012 -25.362 1.00 93.75 170 LYS A O 1
ATOM 1293 N N . ILE A 1 171 ? 15.946 1.808 -26.399 1.00 95.75 171 ILE A N 1
ATOM 1294 C CA . ILE A 1 171 ? 15.065 1.033 -27.281 1.00 95.75 171 ILE A CA 1
ATOM 1295 C C . ILE A 1 171 ? 15.921 0.140 -28.183 1.00 95.75 171 ILE A C 1
ATOM 1297 O O . ILE A 1 171 ? 15.686 -1.064 -28.236 1.00 95.75 171 ILE A O 1
ATOM 1301 N N . GLU A 1 172 ? 16.955 0.697 -28.813 1.00 96.06 172 GLU A N 1
ATOM 1302 C CA . GLU A 1 172 ? 17.898 -0.054 -29.647 1.00 96.06 172 GLU A CA 1
ATOM 1303 C C . GLU A 1 172 ? 18.618 -1.149 -28.849 1.00 96.06 172 GLU A C 1
ATOM 1305 O O . GLU A 1 172 ? 18.685 -2.289 -29.308 1.00 96.06 172 GLU A O 1
ATOM 1310 N N . ALA A 1 173 ? 19.059 -0.859 -27.620 1.00 95.56 173 ALA A N 1
ATOM 1311 C CA . ALA A 1 173 ? 19.688 -1.852 -26.750 1.00 95.56 173 ALA A CA 1
ATOM 1312 C C . ALA A 1 173 ? 18.758 -3.038 -26.439 1.00 95.56 173 ALA A C 1
ATOM 1314 O O . ALA A 1 173 ? 19.172 -4.193 -26.551 1.00 95.56 173 ALA A O 1
ATOM 1315 N N . TYR A 1 174 ? 17.488 -2.790 -26.095 1.00 95.50 174 TYR A N 1
ATOM 1316 C CA . TYR A 1 174 ? 16.503 -3.860 -25.877 1.00 95.50 174 TYR A CA 1
ATOM 1317 C C . TYR A 1 174 ? 16.183 -4.619 -27.166 1.00 95.50 174 TYR A C 1
ATOM 1319 O O . TYR A 1 174 ? 16.055 -5.846 -27.148 1.00 95.50 174 TYR A O 1
ATOM 1327 N N . GLN A 1 175 ? 16.085 -3.906 -28.287 1.00 96.62 175 GLN A N 1
ATOM 1328 C CA . GLN A 1 175 ? 15.824 -4.489 -29.597 1.00 96.62 175 GLN A CA 1
ATOM 1329 C C . GLN A 1 175 ? 16.948 -5.446 -30.004 1.00 96.62 175 GLN A C 1
ATOM 1331 O O . GLN A 1 175 ? 16.688 -6.572 -30.434 1.00 96.62 175 GLN A O 1
ATOM 1336 N N . GLU A 1 176 ? 18.201 -5.035 -29.814 1.00 96.00 176 GLU A N 1
ATOM 1337 C CA . GLU A 1 176 ? 19.374 -5.838 -30.130 1.00 96.00 176 GLU A CA 1
ATOM 1338 C C . GLU A 1 176 ? 19.558 -7.003 -29.153 1.00 96.00 176 GLU A C 1
ATOM 1340 O O . GLU A 1 176 ? 19.849 -8.119 -29.596 1.00 96.00 176 GLU A O 1
ATOM 1345 N N . MET A 1 177 ? 19.367 -6.772 -27.853 1.00 96.50 177 MET A N 1
ATOM 1346 C CA . MET A 1 177 ? 19.530 -7.784 -26.808 1.00 96.50 177 MET A CA 1
ATOM 1347 C C . MET A 1 177 ? 18.484 -8.896 -26.925 1.00 96.50 177 MET A C 1
ATOM 1349 O O . MET A 1 177 ? 18.820 -10.073 -26.820 1.00 96.50 177 MET A O 1
ATOM 1353 N N . MET A 1 178 ? 17.218 -8.535 -27.151 1.00 95.19 178 MET A N 1
ATOM 1354 C CA . MET A 1 178 ? 16.100 -9.484 -27.145 1.00 95.19 178 MET A CA 1
ATOM 1355 C C . MET A 1 178 ? 15.682 -9.950 -28.544 1.00 95.19 178 MET A C 1
ATOM 1357 O O . MET A 1 178 ? 14.869 -10.865 -28.652 1.00 95.19 178 MET A O 1
ATOM 1361 N N . LYS A 1 179 ? 16.232 -9.348 -29.610 1.00 95.94 179 LYS A N 1
ATOM 1362 C CA . LYS A 1 179 ? 15.877 -9.624 -31.016 1.00 95.94 179 LYS A CA 1
ATOM 1363 C C . LYS A 1 179 ? 14.371 -9.471 -31.284 1.00 95.94 179 LYS A C 1
ATOM 1365 O O . LYS A 1 179 ? 13.758 -10.300 -31.953 1.00 95.94 179 LYS A O 1
ATOM 1370 N N . ILE A 1 180 ? 13.786 -8.403 -30.746 1.00 96.19 180 ILE A N 1
ATOM 1371 C CA . ILE A 1 180 ? 12.355 -8.063 -30.846 1.00 96.19 180 ILE A CA 1
ATOM 1372 C C . ILE A 1 180 ? 12.129 -6.853 -31.766 1.00 96.19 180 ILE A C 1
ATOM 1374 O O . ILE A 1 180 ? 13.085 -6.277 -32.281 1.00 96.19 180 ILE A O 1
ATOM 1378 N N . SER A 1 181 ? 10.869 -6.481 -32.018 1.00 96.75 181 SER A N 1
ATOM 1379 C CA . SER A 1 181 ? 10.539 -5.253 -32.760 1.00 96.75 181 SER A CA 1
ATOM 1380 C C . SER A 1 181 ? 10.911 -3.995 -31.962 1.00 96.75 181 SER A C 1
ATOM 1382 O O . SER A 1 181 ? 11.054 -4.054 -30.740 1.00 96.75 181 SER A O 1
ATOM 1384 N N . ALA A 1 182 ? 11.047 -2.846 -32.629 1.00 93.44 182 ALA A N 1
ATOM 1385 C CA . ALA A 1 182 ? 11.306 -1.573 -31.952 1.00 93.44 182 ALA A CA 1
ATOM 1386 C C . ALA A 1 182 ? 10.157 -1.196 -30.998 1.00 93.44 182 ALA A C 1
ATOM 1388 O O . ALA A 1 182 ? 10.378 -0.670 -29.908 1.00 93.44 182 ALA A O 1
ATOM 1389 N N . GLU A 1 183 ? 8.919 -1.517 -31.372 1.00 94.56 183 GLU A N 1
ATOM 1390 C CA . GLU A 1 183 ? 7.725 -1.299 -30.560 1.00 94.56 183 GLU A CA 1
ATOM 1391 C C . GLU A 1 183 ? 7.724 -2.181 -29.307 1.00 94.56 183 GLU A C 1
ATOM 1393 O O . GLU A 1 183 ? 7.421 -1.702 -28.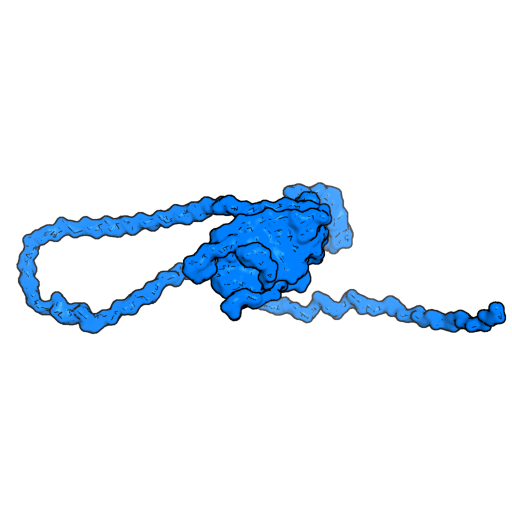212 1.00 94.56 183 GLU A O 1
ATOM 1398 N N . ASP A 1 184 ? 8.093 -3.458 -29.441 1.00 96.25 184 ASP A N 1
ATOM 1399 C CA . ASP A 1 184 ? 8.263 -4.362 -28.302 1.00 96.25 184 ASP A CA 1
ATOM 1400 C C . ASP A 1 184 ? 9.408 -3.910 -27.402 1.00 96.25 184 ASP A C 1
ATOM 1402 O O . ASP A 1 184 ? 9.243 -3.858 -26.186 1.00 96.25 184 ASP A O 1
ATOM 1406 N N . ALA A 1 185 ? 10.541 -3.519 -27.983 1.00 96.25 185 ALA A N 1
ATOM 1407 C CA . ALA A 1 185 ? 11.685 -3.009 -27.241 1.00 96.25 185 ALA A CA 1
ATOM 1408 C C . ALA A 1 185 ? 11.331 -1.748 -26.450 1.00 96.25 185 ALA A C 1
ATOM 1410 O O . ALA A 1 185 ? 11.663 -1.650 -25.271 1.00 96.25 185 ALA A O 1
ATOM 1411 N N . LYS A 1 186 ? 10.568 -0.825 -27.050 1.00 94.62 186 LYS A N 1
ATOM 1412 C CA . LYS A 1 186 ? 10.047 0.356 -26.357 1.00 94.62 186 LYS A CA 1
ATOM 1413 C C . LYS A 1 186 ? 9.144 -0.030 -25.189 1.00 94.62 186 LYS A C 1
ATOM 1415 O O . LYS A 1 186 ? 9.297 0.527 -24.106 1.00 94.62 186 LYS A O 1
ATOM 1420 N N . ARG A 1 187 ? 8.229 -0.989 -25.372 1.00 93.88 187 ARG A N 1
ATOM 1421 C CA . ARG A 1 187 ? 7.381 -1.490 -24.276 1.00 93.88 187 ARG A CA 1
ATOM 1422 C C . ARG A 1 187 ? 8.211 -2.089 -23.145 1.00 93.88 187 ARG A C 1
ATOM 1424 O O . ARG A 1 187 ? 7.954 -1.774 -21.990 1.00 93.88 187 ARG A O 1
ATOM 1431 N N . MET A 1 188 ? 9.208 -2.906 -23.469 1.00 94.06 188 MET A N 1
ATOM 1432 C CA . MET A 1 188 ? 10.077 -3.531 -22.469 1.00 94.06 188 MET A CA 1
ATOM 1433 C C . MET A 1 188 ? 10.919 -2.500 -21.723 1.00 94.06 188 MET A C 1
ATOM 1435 O O . MET A 1 188 ? 11.030 -2.582 -20.505 1.00 94.06 188 MET A O 1
ATOM 1439 N N . ALA A 1 189 ? 11.442 -1.495 -22.421 1.00 94.50 189 ALA A N 1
ATOM 1440 C CA . ALA A 1 189 ? 12.195 -0.419 -21.797 1.00 94.50 189 ALA A CA 1
ATOM 1441 C C . ALA A 1 189 ? 11.319 0.431 -20.858 1.00 94.50 189 ALA A C 1
ATOM 1443 O O . ALA A 1 189 ? 11.734 0.722 -19.742 1.00 94.50 189 ALA A O 1
ATOM 1444 N N . ILE A 1 190 ? 10.076 0.744 -21.253 1.00 94.31 190 ILE A N 1
ATOM 1445 C CA . ILE A 1 190 ? 9.103 1.414 -20.372 1.00 94.31 190 ILE A CA 1
ATOM 1446 C C . ILE A 1 190 ? 8.828 0.564 -19.128 1.00 94.31 190 ILE A C 1
ATOM 1448 O O . ILE A 1 190 ? 8.857 1.086 -18.017 1.00 94.31 190 ILE A O 1
ATOM 1452 N N . LEU A 1 191 ? 8.570 -0.736 -19.294 1.00 92.31 191 LEU A N 1
ATOM 1453 C CA . LEU A 1 191 ? 8.294 -1.641 -18.175 1.00 92.31 191 LEU A CA 1
ATOM 1454 C C . LEU A 1 191 ? 9.488 -1.756 -17.223 1.00 92.31 191 LEU A C 1
ATOM 1456 O O . LEU A 1 191 ? 9.301 -1.726 -16.013 1.00 92.31 191 LEU A O 1
ATOM 1460 N N . ALA A 1 192 ? 10.704 -1.851 -17.758 1.00 90.94 192 ALA A N 1
ATOM 1461 C CA . ALA A 1 192 ? 11.925 -1.973 -16.966 1.00 90.94 192 ALA A CA 1
ATOM 1462 C C . ALA A 1 192 ? 12.267 -0.705 -16.169 1.00 90.94 192 ALA A C 1
ATOM 1464 O O . ALA A 1 192 ? 12.957 -0.782 -15.157 1.00 90.94 192 ALA A O 1
ATOM 1465 N N . GLU A 1 193 ? 11.806 0.453 -16.632 1.00 90.44 193 GLU A N 1
ATOM 1466 C CA . GLU A 1 193 ? 12.012 1.747 -15.976 1.00 90.44 193 GLU A CA 1
ATOM 1467 C C . GLU A 1 193 ? 10.787 2.242 -15.213 1.00 90.44 193 GLU A C 1
ATOM 1469 O O . GLU A 1 193 ? 10.819 3.319 -14.623 1.00 90.44 193 GLU A O 1
ATOM 1474 N N . THR A 1 194 ? 9.700 1.475 -15.227 1.00 90.50 194 THR A N 1
ATOM 1475 C CA . THR A 1 194 ? 8.540 1.767 -14.398 1.00 90.50 194 THR A CA 1
ATOM 1476 C C . THR A 1 194 ? 8.943 1.583 -12.942 1.00 90.50 194 THR A C 1
ATOM 1478 O O . THR A 1 194 ? 9.398 0.511 -12.546 1.00 90.50 194 THR A O 1
ATOM 1481 N N . VAL A 1 195 ? 8.783 2.637 -12.146 1.00 89.12 195 VAL A N 1
ATOM 1482 C CA . VAL A 1 195 ? 9.154 2.640 -10.729 1.00 89.12 195 VAL A CA 1
ATOM 1483 C C . VAL A 1 195 ? 7.909 2.664 -9.859 1.00 89.12 195 VAL A C 1
ATOM 1485 O O . VAL A 1 195 ? 6.911 3.308 -10.187 1.00 89.12 195 VAL A O 1
ATOM 1488 N N . GLU A 1 196 ? 7.958 1.961 -8.733 1.00 87.12 196 GLU A N 1
ATOM 1489 C CA . GLU A 1 196 ? 6.952 2.112 -7.688 1.00 87.12 196 GLU A CA 1
ATOM 1490 C C . GLU A 1 196 ? 7.154 3.479 -7.013 1.00 87.12 196 GLU A C 1
ATOM 1492 O O . GLU A 1 196 ? 8.240 3.782 -6.529 1.00 87.12 196 GLU A O 1
ATOM 1497 N N . ILE A 1 197 ? 6.124 4.324 -6.995 1.00 87.88 197 ILE A N 1
ATOM 1498 C CA . ILE A 1 197 ? 6.167 5.678 -6.405 1.00 87.88 197 ILE A CA 1
ATOM 1499 C C . ILE A 1 197 ? 5.455 5.756 -5.049 1.00 87.88 197 ILE A C 1
ATOM 1501 O O . ILE A 1 197 ? 5.484 6.777 -4.357 1.00 87.88 197 ILE A O 1
ATOM 1505 N N . GLY A 1 198 ? 4.772 4.685 -4.659 1.00 89.31 198 GLY A N 1
ATOM 1506 C CA . GLY A 1 198 ? 3.959 4.658 -3.458 1.00 89.31 198 GLY A CA 1
ATOM 1507 C C . GLY A 1 198 ? 2.983 3.497 -3.445 1.00 89.31 198 GLY A C 1
ATOM 1508 O O . GLY A 1 198 ? 3.021 2.617 -4.300 1.00 89.31 198 GLY A O 1
ATOM 1509 N N . ARG A 1 199 ? 2.061 3.528 -2.483 1.00 90.31 199 ARG A N 1
ATOM 1510 C CA . ARG A 1 199 ? 1.025 2.511 -2.300 1.00 90.31 199 ARG A CA 1
ATOM 1511 C C . ARG A 1 199 ? -0.305 3.112 -1.910 1.00 90.31 199 ARG A C 1
ATOM 1513 O O . ARG A 1 199 ? -0.363 4.008 -1.073 1.00 90.31 199 ARG A O 1
ATOM 1520 N N . LEU A 1 200 ? -1.381 2.576 -2.468 1.00 92.19 200 LEU A N 1
ATOM 1521 C CA . LEU A 1 200 ? -2.730 2.896 -2.026 1.00 92.19 200 LEU A CA 1
ATOM 1522 C C . LEU A 1 200 ? -3.152 1.877 -0.969 1.00 92.19 200 LEU A C 1
ATOM 1524 O O . LEU A 1 200 ? -3.436 0.720 -1.290 1.00 92.19 200 LEU A O 1
ATOM 1528 N N . CYS A 1 201 ? -3.160 2.318 0.286 1.00 93.19 201 CYS A N 1
ATOM 1529 C CA . CYS A 1 201 ? -3.523 1.517 1.445 1.00 93.19 201 CYS A CA 1
ATOM 1530 C C . CYS A 1 201 ? -4.990 1.715 1.814 1.00 93.19 201 CYS A C 1
ATOM 1532 O O . CYS A 1 201 ? -5.442 2.841 2.020 1.00 93.19 201 CYS A O 1
ATOM 1534 N N . LYS A 1 202 ? -5.719 0.613 1.971 1.00 95.25 202 LYS A N 1
ATOM 1535 C CA . LYS A 1 202 ? -7.126 0.588 2.359 1.00 95.25 202 LYS A CA 1
ATOM 1536 C C . LYS A 1 202 ? -7.343 -0.381 3.510 1.00 95.25 202 LYS A C 1
ATOM 1538 O O . LYS A 1 202 ? -6.999 -1.556 3.399 1.00 95.25 202 LYS A O 1
ATOM 1543 N N . ALA A 1 203 ? -7.941 0.106 4.595 1.00 96.38 203 ALA A N 1
ATOM 1544 C CA . ALA A 1 203 ? -8.392 -0.735 5.698 1.00 96.38 203 ALA A CA 1
ATOM 1545 C C . ALA A 1 203 ? -9.913 -0.910 5.655 1.00 96.38 203 ALA A C 1
ATOM 1547 O O . ALA A 1 203 ? -10.657 0.065 5.522 1.00 96.38 203 ALA A O 1
ATOM 1548 N N . THR A 1 204 ? -10.376 -2.146 5.807 1.00 95.94 204 THR A N 1
ATOM 1549 C CA . THR A 1 204 ? -11.797 -2.516 5.798 1.00 95.94 204 THR A CA 1
ATOM 1550 C C . THR A 1 204 ? -12.138 -3.388 6.997 1.00 95.94 204 THR A C 1
ATOM 1552 O O . THR A 1 204 ? -11.336 -4.227 7.397 1.00 95.94 204 THR A O 1
ATOM 1555 N N . LEU A 1 205 ? -13.325 -3.188 7.566 1.00 96.00 205 LEU A N 1
ATOM 1556 C CA . LEU A 1 205 ? -13.901 -4.014 8.625 1.00 96.00 205 LEU A CA 1
ATOM 1557 C C . LEU A 1 205 ? -15.230 -4.578 8.120 1.00 96.00 205 LEU A C 1
ATOM 1559 O O . LEU A 1 205 ? -16.211 -3.841 7.988 1.00 96.00 205 LEU A O 1
ATOM 1563 N N . GLY A 1 206 ? -15.245 -5.862 7.767 1.00 91.88 206 GLY A N 1
ATOM 1564 C CA . GLY A 1 206 ? -16.358 -6.450 7.022 1.00 91.88 206 GLY A CA 1
ATOM 1565 C C . GLY A 1 206 ? -16.590 -5.701 5.703 1.00 91.88 206 GLY A C 1
ATOM 1566 O O . GLY A 1 206 ? -15.700 -5.634 4.859 1.00 91.88 206 GLY A O 1
ATOM 1567 N N . ALA A 1 207 ? -17.775 -5.111 5.530 1.00 89.19 207 ALA A N 1
ATOM 1568 C CA . ALA A 1 207 ? -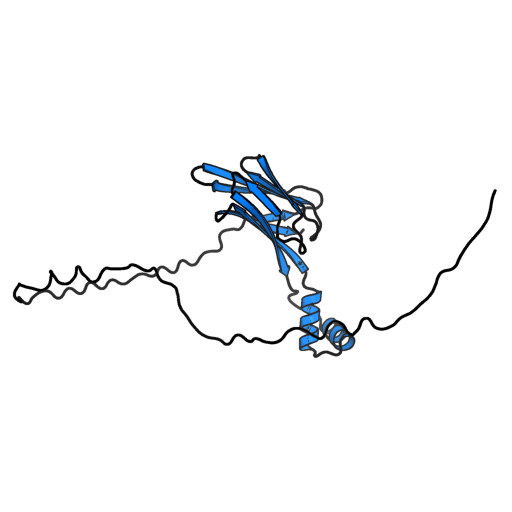18.114 -4.293 4.359 1.00 89.19 207 ALA A CA 1
ATOM 1569 C C . ALA A 1 207 ? -17.768 -2.795 4.515 1.00 89.19 207 ALA A C 1
ATOM 1571 O O . ALA A 1 207 ? -17.903 -2.025 3.563 1.00 89.19 207 ALA A O 1
ATOM 1572 N N . THR A 1 208 ? -17.337 -2.360 5.702 1.00 91.69 208 THR A N 1
ATOM 1573 C CA . THR A 1 208 ? -17.117 -0.943 6.016 1.00 91.69 208 THR A CA 1
ATOM 1574 C C . THR A 1 208 ? -15.688 -0.527 5.684 1.00 91.69 208 THR A C 1
ATOM 1576 O O . THR A 1 208 ? -14.731 -1.125 6.176 1.00 91.69 208 THR A O 1
ATOM 1579 N N . SER A 1 209 ? -15.522 0.533 4.890 1.00 93.75 209 SER A N 1
ATOM 1580 C CA . SER A 1 209 ? -14.212 1.154 4.655 1.00 93.75 209 SER A CA 1
ATOM 1581 C C . SER A 1 209 ? -13.840 2.048 5.838 1.00 93.75 209 SER A C 1
ATOM 1583 O O . SER A 1 209 ? -14.562 2.995 6.140 1.00 93.75 209 SER A O 1
ATOM 1585 N N . LEU A 1 210 ? -12.725 1.754 6.509 1.00 94.50 210 LEU A N 1
ATOM 1586 C CA . LEU A 1 210 ? -12.265 2.508 7.679 1.00 94.50 210 LEU A CA 1
ATOM 1587 C C . LEU A 1 210 ? -11.364 3.680 7.289 1.00 94.50 210 LEU A C 1
ATOM 1589 O O . LEU A 1 210 ? -11.491 4.783 7.814 1.00 94.50 210 LEU A O 1
ATOM 1593 N N . ILE A 1 211 ? -10.419 3.445 6.383 1.00 95.00 211 ILE A N 1
ATOM 1594 C CA . ILE A 1 211 ? -9.496 4.478 5.919 1.00 95.00 211 ILE A CA 1
ATOM 1595 C C . ILE A 1 211 ? -8.929 4.083 4.557 1.00 95.00 211 ILE A C 1
ATOM 1597 O O . ILE A 1 211 ? -8.669 2.905 4.307 1.00 95.00 211 ILE A O 1
ATOM 1601 N N . GLU A 1 212 ? -8.741 5.074 3.692 1.00 95.25 212 GLU A N 1
ATOM 1602 C CA . GLU A 1 212 ? -8.033 4.942 2.422 1.00 95.25 212 GLU A CA 1
ATOM 1603 C C . GLU A 1 212 ? -6.970 6.042 2.359 1.00 95.25 212 GLU A C 1
ATOM 1605 O O . GLU A 1 212 ? -7.275 7.222 2.549 1.00 95.25 212 GLU A O 1
ATOM 1610 N N . VAL A 1 213 ? -5.710 5.647 2.183 1.00 93.88 213 VAL A N 1
ATOM 1611 C CA . VAL A 1 213 ? -4.547 6.530 2.280 1.00 93.88 213 VAL A CA 1
ATOM 1612 C C . VAL A 1 213 ? -3.574 6.235 1.150 1.00 93.88 213 VAL A C 1
ATOM 1614 O O . VAL A 1 213 ? -3.165 5.093 0.949 1.00 93.88 213 VAL A O 1
ATOM 1617 N N . GLN A 1 214 ? -3.139 7.285 0.463 1.00 93.38 214 GLN A N 1
ATOM 1618 C CA . GLN A 1 214 ? -2.013 7.233 -0.453 1.00 93.38 214 GLN A CA 1
ATOM 1619 C C . GLN A 1 214 ? -0.704 7.367 0.333 1.00 93.38 214 GLN A C 1
ATOM 1621 O O . GLN A 1 214 ? -0.369 8.438 0.839 1.00 93.38 214 GLN A O 1
ATOM 1626 N N . VAL A 1 215 ? 0.060 6.288 0.419 1.00 90.88 215 VAL A N 1
ATOM 1627 C CA . VAL A 1 215 ? 1.447 6.305 0.883 1.00 90.88 215 VAL A CA 1
ATOM 1628 C C . VAL A 1 215 ? 2.330 6.677 -0.303 1.00 90.88 215 VAL A C 1
ATOM 1630 O O . VAL A 1 215 ? 2.185 6.108 -1.380 1.00 90.88 215 VAL A O 1
ATOM 1633 N N . VAL A 1 216 ? 3.215 7.650 -0.135 1.00 89.69 216 VAL A N 1
ATOM 1634 C CA . VAL A 1 216 ? 4.205 8.064 -1.137 1.00 89.69 216 VAL A CA 1
ATOM 1635 C C . VAL A 1 216 ? 5.590 7.892 -0.542 1.00 89.69 216 VAL A C 1
ATOM 1637 O O . VAL A 1 216 ? 5.804 8.221 0.630 1.00 89.69 216 VAL A O 1
ATOM 1640 N N . PHE A 1 217 ? 6.502 7.363 -1.347 1.00 82.75 217 PHE A N 1
ATOM 1641 C CA . PHE A 1 217 ? 7.893 7.166 -0.967 1.00 82.75 217 PHE A CA 1
ATOM 1642 C C . PHE A 1 217 ? 8.712 8.413 -1.326 1.00 82.75 217 PHE A C 1
ATOM 1644 O O . PHE A 1 217 ? 8.564 8.951 -2.422 1.00 82.75 217 PHE A O 1
ATOM 1651 N N . GLU A 1 218 ? 9.504 8.901 -0.365 1.00 71.19 218 GLU A N 1
ATOM 1652 C CA . GLU A 1 218 ? 10.489 9.987 -0.533 1.00 71.19 218 GLU A CA 1
ATOM 1653 C C . GLU A 1 218 ? 11.910 9.425 -0.643 1.00 71.19 218 GLU A C 1
ATOM 1655 O O . GLU A 1 218 ? 12.228 8.471 0.110 1.00 71.19 218 GLU A O 1
#

pLDDT: mean 72.19, std 24.58, range [28.11, 97.19]

Radius of gyration: 31.03 Å; Cα contacts (8 Å, |Δi|>4): 300; chains: 1; bounding box: 118×53×53 Å

Secondary structure (DSSP, 8-state):
--------PPP-----S-SSSSS----------------------GGGGSSSSS----------------------------EEEEEBTTB-EEEEEEEEETTEEEEEEEEEEE--SSS-EEEEEETTEEEEEEE--TTS--EEEEETTEEEEEEEEEEEE--S---HHHHHHHHHHHT--HHHHHHHHHHHH-EEEEEEEEEEETTEEEEEEEEEE-

Solvent-accessible surface area (backbone atoms only — not comparable to full-atom values): 14179 Å² total; per-residue (Å²): 144,85,86,88,86,81,87,82,86,85,90,83,74,98,78,83,96,80,83,88,84,84,85,88,83,82,86,82,87,85,79,91,78,81,89,82,84,90,73,81,89,77,88,75,74,82,78,74,69,69,79,82,75,74,89,81,82,91,72,93,78,79,92,73,88,80,80,82,77,79,79,77,76,79,77,76,78,70,83,68,87,69,45,71,41,72,49,43,79,84,39,69,43,70,49,75,42,79,37,69,62,84,93,46,79,39,45,35,37,47,29,43,52,28,52,68,87,66,54,29,30,38,38,35,23,52,70,85,40,78,64,43,72,42,61,42,28,94,89,47,92,38,38,77,39,69,55,97,88,34,52,28,40,40,38,56,45,82,35,73,46,62,55,94,73,78,61,68,70,54,24,50,49,40,16,66,73,68,71,51,51,64,68,55,12,41,52,50,48,38,60,76,56,40,39,77,52,29,28,48,31,37,32,30,49,65,90,45,80,58,48,62,33,41,38,31,67,116

Foldseek 3Di:
DDDDDDDDDDDDDDDDPPDDPPDDDDDDDDDDDDDDDDDDDDDDPPVPPPPVPDDDDDDDDDDDDPPPPPPPPPPPPDPPDAAEAAADAQAKTKDWDWDDDDNDIWIKIWIFRHDDQAFTWIWIDINNHTFWIDGAGPPDPFTWGDDPNWIKTKHWAFDKDFDPDDDQVQLVVQCVVVVDDSVVSRVVRRVVRIDGQWIWMWIDTHPRTRHTYTYGYD

Sequence (218 aa):
MTIFGGRPSPSLGEKNVLETLLRGRIFHRPSANYCCIDLLGLIIDPSLLKELFMNTRFSASLLTLISLTSLSSVVIAEDAPRLKIVSKPGKPVCQSNSVKIGEVSSNIDLCVLGGSFSHDQYSLKIDKKQVLKGIDDETTRGINATYSGDNLILTCTPQHEAPKDVSPEKIEAYQEMMKISAEDAKRMAILAETVEIGRLCKATLGATSLIEVQVVFE

Organism: NCBI:txid29545

Mean predicted aligned error: 17.62 Å